Protein AF-A0A084EWM9-F1 (afdb_monomer)

Secondary structure (DSSP, 8-state):
-PPPB---HHHHHHHHHHHHHHT---SEEEPPPHHHH-SSB--EEEEEE-SSEEEEEEESGGG-----TT-----EEEEEEEEETT--TT-TTT-HHHHHHHHHHHHHHHTT----TT-EEE-SS-SSSSSEEEEEEEE-SS-GGGGEEE-SSS-EEEEEEEEEEEHHHHHHHHHH-HHHHHTTSTTSTTSB--TTPPP--

Structure (mmCIF, N/CA/C/O backbone):
data_AF-A0A084EWM9-F1
#
_entry.id   AF-A0A084EWM9-F1
#
loop_
_atom_site.group_PDB
_atom_site.id
_atom_site.type_symbol
_atom_site.label_atom_id
_atom_site.label_alt_id
_atom_site.label_comp_id
_atom_site.label_asym_id
_atom_site.label_entity_id
_atom_site.label_seq_id
_atom_site.pdbx_PDB_ins_code
_atom_site.Cartn_x
_atom_site.Cartn_y
_atom_site.Cartn_z
_atom_site.occupancy
_atom_site.B_iso_or_equiv
_atom_site.auth_seq_id
_atom_site.auth_comp_id
_atom_site.auth_asym_id
_atom_site.auth_atom_id
_atom_site.pdbx_PDB_model_num
ATOM 1 N N . MET A 1 1 ? 4.198 16.418 -23.994 1.00 48.75 1 MET A N 1
ATOM 2 C CA . MET A 1 1 ? 3.888 14.992 -23.759 1.00 48.75 1 MET A CA 1
ATOM 3 C C . MET A 1 1 ? 4.072 14.757 -22.268 1.00 48.75 1 MET A C 1
ATOM 5 O O . MET A 1 1 ? 5.153 15.048 -21.775 1.00 48.75 1 MET A O 1
ATOM 9 N N . VAL A 1 2 ? 3.020 14.387 -21.531 1.00 64.94 2 VAL A N 1
ATOM 10 C CA . VAL A 1 2 ? 3.147 14.097 -20.090 1.00 64.94 2 VAL A CA 1
ATOM 11 C C . VAL A 1 2 ? 3.973 12.818 -19.954 1.00 64.94 2 VAL A C 1
ATOM 13 O O . VAL A 1 2 ? 3.654 11.823 -20.604 1.00 64.94 2 VAL A O 1
ATOM 16 N N . LYS A 1 3 ? 5.059 12.858 -19.174 1.00 79.06 3 LYS A N 1
ATOM 17 C CA . LYS A 1 3 ? 5.895 11.682 -18.897 1.00 79.06 3 LYS A CA 1
ATOM 18 C C . LYS A 1 3 ? 5.028 10.642 -18.182 1.00 79.06 3 LYS A C 1
ATOM 20 O O . LYS A 1 3 ? 4.476 10.941 -17.128 1.00 79.06 3 LYS A O 1
ATOM 25 N N . ARG A 1 4 ? 4.883 9.458 -18.780 1.00 88.94 4 ARG A N 1
ATOM 26 C CA . ARG A 1 4 ? 4.243 8.299 -18.146 1.00 88.94 4 ARG A CA 1
ATOM 27 C C . ARG A 1 4 ? 5.299 7.492 -17.399 1.00 88.94 4 ARG A C 1
ATOM 29 O O . ARG A 1 4 ? 6.396 7.301 -17.919 1.00 88.94 4 ARG A O 1
ATOM 36 N N . PHE A 1 5 ? 4.962 7.044 -16.199 1.00 93.62 5 PHE A N 1
ATOM 37 C CA . PHE A 1 5 ? 5.769 6.145 -15.384 1.00 93.62 5 PHE A CA 1
ATOM 38 C C . PHE A 1 5 ? 5.221 4.741 -15.567 1.00 93.62 5 PHE A C 1
ATOM 40 O O . PHE A 1 5 ? 4.045 4.508 -15.309 1.00 93.62 5 PHE A O 1
ATOM 47 N N . ALA A 1 6 ? 6.044 3.839 -16.081 1.00 95.31 6 ALA A N 1
ATOM 48 C CA . ALA A 1 6 ? 5.674 2.451 -16.281 1.00 95.31 6 ALA A CA 1
ATOM 49 C C . ALA A 1 6 ? 6.929 1.593 -16.177 1.00 95.31 6 ALA A C 1
ATOM 51 O O . ALA A 1 6 ? 7.995 1.988 -16.651 1.00 95.31 6 ALA A O 1
ATOM 52 N N . TYR A 1 7 ? 6.788 0.412 -15.589 1.00 95.31 7 TYR A N 1
ATOM 53 C CA . TYR A 1 7 ? 7.819 -0.610 -15.681 1.00 95.31 7 TYR A CA 1
ATOM 54 C C . TYR A 1 7 ? 7.931 -1.137 -17.115 1.00 95.31 7 TYR A C 1
ATOM 56 O O . TYR A 1 7 ? 6.930 -1.395 -17.790 1.00 95.31 7 TYR A O 1
ATOM 64 N N . SER A 1 8 ? 9.159 -1.366 -17.559 1.00 95.00 8 SER A N 1
ATOM 65 C CA . SER A 1 8 ? 9.472 -2.190 -18.720 1.00 95.00 8 SER A CA 1
ATOM 66 C C . SER A 1 8 ? 9.013 -3.636 -18.508 1.00 95.00 8 SER A C 1
ATOM 68 O O . SER A 1 8 ? 8.809 -4.097 -17.385 1.00 95.00 8 SER A O 1
ATOM 70 N N . ALA A 1 9 ? 8.891 -4.399 -19.597 1.00 95.88 9 ALA A N 1
ATOM 71 C CA . ALA A 1 9 ? 8.487 -5.805 -19.524 1.00 95.88 9 ALA A CA 1
ATOM 72 C C . ALA A 1 9 ? 9.422 -6.654 -18.639 1.00 95.88 9 ALA A C 1
ATOM 74 O O . ALA A 1 9 ? 8.957 -7.535 -17.922 1.00 95.88 9 ALA A O 1
ATOM 75 N N . LYS A 1 10 ? 10.731 -6.360 -18.657 1.00 95.69 10 LYS A N 1
ATOM 76 C CA . LYS A 1 10 ? 11.724 -7.050 -17.826 1.00 95.69 10 LYS A CA 1
ATOM 77 C C . LYS A 1 10 ? 11.542 -6.717 -16.342 1.00 95.69 10 LYS A C 1
ATOM 79 O O . LYS A 1 10 ? 11.512 -7.634 -15.530 1.00 95.69 10 LYS A O 1
ATOM 84 N N . GLU A 1 11 ? 11.387 -5.435 -16.001 1.00 9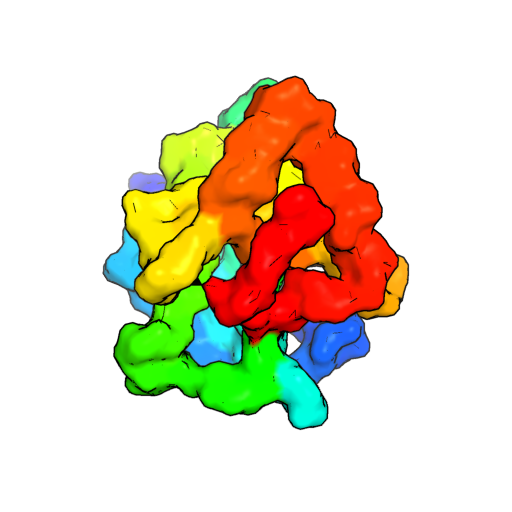6.06 11 GLU A N 1
ATOM 85 C CA . GLU A 1 11 ? 11.139 -5.002 -14.616 1.00 96.06 11 GLU A CA 1
ATOM 86 C C . GLU A 1 11 ? 9.831 -5.614 -14.087 1.00 96.06 11 GLU A C 1
ATOM 88 O O . GLU A 1 11 ? 9.830 -6.196 -13.004 1.00 96.06 11 GLU A O 1
ATOM 93 N N . LYS A 1 12 ? 8.749 -5.587 -14.886 1.00 96.62 12 LYS A N 1
ATOM 94 C CA . LYS A 1 12 ? 7.468 -6.233 -14.543 1.00 96.62 12 LYS A CA 1
ATOM 95 C C . LYS A 1 12 ? 7.653 -7.715 -14.215 1.00 96.62 12 LYS A C 1
ATOM 97 O O . LYS A 1 12 ? 7.144 -8.162 -13.195 1.00 96.62 12 LYS A O 1
ATOM 102 N N . GLN A 1 13 ? 8.384 -8.463 -15.045 1.00 97.12 13 GLN A N 1
ATOM 103 C CA . GLN A 1 13 ? 8.607 -9.894 -14.822 1.00 97.12 13 GLN A CA 1
ATOM 104 C C . GLN A 1 13 ? 9.361 -10.157 -13.512 1.00 97.12 13 GLN A C 1
ATOM 106 O O . GLN A 1 13 ? 8.914 -10.966 -12.707 1.00 97.12 13 GLN A O 1
ATOM 111 N N . ILE A 1 14 ? 10.463 -9.442 -13.270 1.00 97.00 14 ILE A N 1
ATOM 112 C CA . ILE A 1 14 ? 11.298 -9.643 -12.075 1.00 97.00 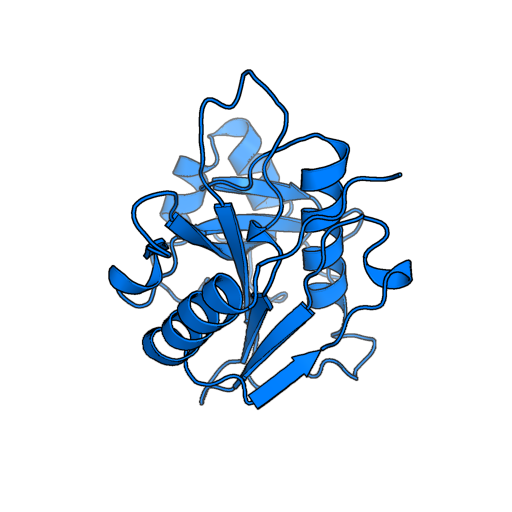14 ILE A CA 1
ATOM 113 C C . ILE A 1 14 ? 10.512 -9.335 -10.796 1.00 97.00 14 ILE A C 1
ATOM 115 O O . ILE A 1 14 ? 10.524 -10.127 -9.854 1.00 97.00 14 ILE A O 1
ATOM 119 N N . ILE A 1 15 ? 9.787 -8.214 -10.780 1.00 97.06 15 ILE A N 1
ATOM 120 C CA . ILE A 1 15 ? 8.983 -7.799 -9.625 1.00 97.06 15 ILE A CA 1
ATOM 121 C C . ILE A 1 15 ? 7.813 -8.766 -9.414 1.00 97.06 15 ILE A C 1
ATOM 123 O O . ILE A 1 15 ? 7.539 -9.158 -8.284 1.00 97.06 15 ILE A O 1
ATOM 127 N N . HIS A 1 16 ? 7.147 -9.205 -10.485 1.00 97.56 16 HIS A N 1
ATOM 128 C CA . HIS A 1 16 ? 6.064 -10.183 -10.394 1.00 97.56 16 HIS A CA 1
ATOM 129 C C . HIS A 1 16 ? 6.544 -11.530 -9.837 1.00 97.56 16 HIS A C 1
ATOM 131 O O . HIS A 1 16 ? 5.872 -12.120 -8.988 1.00 97.56 16 HIS A O 1
ATOM 137 N N . ASP A 1 17 ? 7.703 -12.017 -10.284 1.00 97.12 17 ASP A N 1
ATOM 138 C CA . ASP A 1 17 ? 8.288 -13.270 -9.798 1.00 97.12 17 ASP A CA 1
ATOM 139 C C . ASP A 1 17 ? 8.689 -13.163 -8.325 1.00 97.12 17 ASP A C 1
ATOM 141 O O . ASP A 1 17 ? 8.443 -14.087 -7.548 1.00 97.12 17 ASP A O 1
ATOM 145 N N . HIS A 1 18 ? 9.235 -12.014 -7.918 1.00 96.75 18 HIS A N 1
ATOM 146 C CA . HIS A 1 18 ? 9.511 -11.719 -6.516 1.00 96.75 18 HIS A CA 1
ATOM 147 C C . HIS A 1 18 ? 8.232 -11.730 -5.670 1.00 96.75 18 HIS A C 1
ATOM 149 O O . HIS A 1 18 ? 8.167 -12.447 -4.674 1.00 96.75 18 HIS A O 1
ATOM 155 N N . ILE A 1 19 ? 7.189 -11.005 -6.089 1.00 96.94 19 ILE A N 1
ATOM 156 C CA . ILE A 1 19 ? 5.899 -10.980 -5.384 1.00 96.94 19 ILE A CA 1
ATOM 157 C C . ILE A 1 19 ? 5.326 -12.398 -5.274 1.00 96.94 19 ILE A C 1
ATOM 159 O O . ILE A 1 19 ? 4.941 -12.834 -4.191 1.00 96.94 19 ILE A O 1
ATOM 163 N N . SER A 1 20 ? 5.339 -13.152 -6.375 1.00 96.38 20 SER A N 1
ATOM 164 C CA . SER A 1 20 ? 4.828 -14.526 -6.415 1.00 96.38 20 SER A CA 1
ATOM 165 C C . SER A 1 20 ? 5.569 -15.457 -5.455 1.00 96.38 20 SER A C 1
ATOM 167 O O . SER A 1 20 ? 4.947 -16.327 -4.845 1.00 96.38 20 SER A O 1
ATOM 169 N N . LYS A 1 21 ? 6.886 -15.274 -5.314 1.00 95.25 21 LYS A N 1
ATOM 170 C CA . LYS A 1 21 ? 7.746 -16.074 -4.439 1.00 95.25 21 LYS A CA 1
ATOM 171 C C . LYS A 1 21 ? 7.576 -15.726 -2.959 1.00 95.25 21 LYS A C 1
ATOM 173 O O . LYS A 1 21 ? 7.474 -16.639 -2.148 1.00 95.25 21 LYS A O 1
ATOM 178 N N . GLU A 1 22 ? 7.564 -14.439 -2.618 1.00 95.25 22 GLU A N 1
ATOM 179 C CA . GLU A 1 22 ? 7.612 -13.979 -1.221 1.00 95.25 22 GLU A CA 1
ATOM 180 C C . GLU A 1 22 ? 6.209 -13.785 -0.611 1.00 95.25 22 GLU A C 1
ATOM 182 O O . GLU A 1 22 ? 5.987 -14.060 0.567 1.00 95.25 22 GLU A O 1
ATOM 187 N N . TYR A 1 23 ? 5.229 -13.356 -1.412 1.00 95.06 23 TYR A N 1
ATOM 188 C CA . TYR A 1 23 ? 3.863 -13.076 -0.954 1.00 95.06 23 TYR A CA 1
ATOM 189 C C . TYR A 1 23 ? 2.859 -14.140 -1.400 1.00 95.06 23 TYR A C 1
ATOM 191 O O . TYR A 1 23 ? 1.860 -14.353 -0.711 1.00 95.06 23 TYR A O 1
ATOM 199 N N . GLY A 1 24 ? 3.141 -14.842 -2.497 1.00 95.25 24 GLY A N 1
ATOM 200 C CA . GLY A 1 24 ? 2.272 -15.848 -3.103 1.00 95.25 24 GLY A CA 1
ATOM 201 C C . GLY A 1 24 ? 1.723 -15.400 -4.461 1.00 95.25 24 GLY A C 1
ATOM 202 O O . GLY A 1 24 ? 1.758 -14.215 -4.793 1.00 95.25 24 GLY A O 1
ATOM 203 N N . PRO A 1 25 ? 1.214 -16.337 -5.279 1.00 96.50 25 PRO A N 1
ATOM 204 C CA . PRO A 1 25 ? 0.757 -16.027 -6.627 1.00 96.50 25 PRO A CA 1
ATOM 205 C C . PRO A 1 25 ? -0.497 -15.145 -6.606 1.00 96.50 25 PRO A C 1
ATOM 207 O O . PRO A 1 25 ? -1.475 -15.444 -5.914 1.00 96.50 25 PRO A O 1
ATOM 210 N N . ALA A 1 26 ? -0.500 -14.091 -7.424 1.00 95.94 26 ALA A N 1
ATOM 211 C CA . ALA A 1 26 ? -1.687 -13.270 -7.631 1.00 95.94 26 ALA A CA 1
ATOM 212 C C . ALA A 1 26 ? -2.816 -14.121 -8.229 1.00 95.94 26 ALA A C 1
ATOM 214 O O . ALA A 1 26 ? -2.670 -14.746 -9.278 1.00 95.94 26 ALA A O 1
ATOM 215 N N . THR A 1 27 ? -3.960 -14.149 -7.550 1.00 95.00 27 THR A N 1
ATOM 216 C CA . THR A 1 27 ? -5.143 -14.903 -7.990 1.00 95.00 27 THR A CA 1
ATOM 217 C C . THR A 1 27 ? -6.056 -14.045 -8.862 1.00 95.00 27 THR A C 1
ATOM 219 O O . THR A 1 27 ? -6.808 -14.558 -9.688 1.00 95.00 27 THR A O 1
ATOM 222 N N . LYS A 1 28 ? -6.002 -12.725 -8.671 1.00 96.06 28 LYS A N 1
ATOM 223 C CA . LYS A 1 28 ? -6.777 -11.737 -9.419 1.00 96.06 28 LYS A CA 1
ATOM 224 C C . LYS A 1 28 ? -5.966 -10.451 -9.569 1.00 96.06 28 LYS A C 1
ATOM 226 O O . LYS A 1 28 ? -5.163 -10.112 -8.705 1.00 96.06 28 LYS A O 1
ATOM 231 N N . ILE A 1 29 ? -6.214 -9.735 -10.663 1.00 97.75 29 ILE A N 1
ATOM 232 C CA . ILE A 1 29 ? -5.702 -8.384 -10.901 1.00 97.75 29 ILE A CA 1
ATOM 233 C C . ILE A 1 29 ? -6.900 -7.442 -11.005 1.00 97.75 29 ILE A C 1
ATOM 235 O O . ILE A 1 29 ? -7.869 -7.729 -11.713 1.00 97.75 29 ILE A O 1
ATOM 239 N N . ILE A 1 30 ? -6.848 -6.329 -10.282 1.00 97.81 30 ILE A N 1
ATOM 240 C CA . ILE A 1 30 ? -7.789 -5.220 -10.410 1.00 97.81 30 ILE A CA 1
ATOM 241 C C . ILE A 1 30 ? -7.128 -4.189 -11.316 1.00 97.81 30 ILE A C 1
ATOM 243 O O . ILE A 1 30 ? -6.234 -3.457 -10.889 1.00 97.81 30 ILE A O 1
ATOM 247 N N . TYR A 1 31 ? -7.570 -4.160 -12.571 1.00 97.31 31 TYR A N 1
ATOM 248 C CA . TYR A 1 31 ? -7.083 -3.205 -13.558 1.00 97.31 31 TYR A CA 1
ATOM 249 C C . TYR A 1 31 ? -7.643 -1.814 -13.276 1.00 97.31 31 TYR A C 1
ATOM 251 O O . TYR A 1 31 ? -8.862 -1.620 -13.256 1.00 97.31 31 TYR A O 1
ATOM 259 N N . LEU A 1 32 ? -6.755 -0.844 -13.077 1.00 96.69 32 LEU A N 1
ATOM 260 C CA . LEU A 1 32 ? -7.118 0.550 -12.875 1.00 96.69 32 LEU A CA 1
ATOM 261 C C . LEU A 1 32 ? -7.078 1.288 -14.216 1.00 96.69 32 LEU A C 1
ATOM 263 O O . LEU A 1 32 ? -6.094 1.262 -14.954 1.00 96.69 32 LEU A O 1
ATOM 267 N N . SER A 1 33 ? -8.158 1.987 -14.543 1.00 94.56 33 SER A N 1
ATOM 268 C CA . SER A 1 33 ? -8.188 2.895 -15.690 1.00 94.56 33 SER A CA 1
ATOM 269 C C . SER A 1 33 ? -7.383 4.171 -15.417 1.00 94.56 33 SER A C 1
ATOM 271 O O . SER A 1 33 ? -7.166 4.561 -14.269 1.00 94.56 33 SER A O 1
ATOM 273 N N . GLU A 1 34 ? -6.988 4.883 -16.479 1.00 90.38 34 GLU A N 1
ATOM 274 C CA . GLU A 1 34 ? -6.349 6.204 -16.347 1.00 90.38 34 GLU A CA 1
ATOM 275 C C . GLU A 1 34 ? -7.220 7.183 -15.538 1.00 90.38 34 GLU A C 1
ATOM 277 O O . GLU A 1 34 ? -6.698 7.922 -14.707 1.00 90.38 34 GLU A O 1
ATOM 282 N N . ASN A 1 35 ? -8.546 7.113 -15.704 1.00 91.62 35 ASN A N 1
ATOM 283 C CA . ASN A 1 35 ? -9.505 7.938 -14.966 1.00 91.62 35 ASN A CA 1
ATOM 284 C C . ASN A 1 35 ? -9.602 7.580 -13.479 1.00 91.62 35 ASN A C 1
ATOM 286 O O . ASN A 1 35 ? -9.939 8.445 -12.685 1.00 91.62 35 ASN A O 1
ATOM 290 N N . GLN A 1 36 ? -9.343 6.328 -13.094 1.00 93.06 36 GLN A N 1
ATOM 291 C CA . GLN A 1 36 ? -9.312 5.936 -11.680 1.00 93.06 36 GLN A CA 1
ATOM 292 C C . GLN A 1 36 ? -8.003 6.351 -11.011 1.00 93.06 36 GLN A C 1
ATOM 294 O O . GLN A 1 36 ? -8.004 6.717 -9.841 1.00 93.06 36 GLN A O 1
ATOM 299 N N . ARG A 1 37 ? -6.884 6.283 -11.743 1.00 94.69 37 ARG A N 1
ATOM 300 C CA . ARG A 1 37 ? -5.573 6.673 -11.213 1.00 94.69 37 ARG A CA 1
ATOM 301 C C . ARG A 1 37 ? -5.439 8.187 -11.086 1.00 94.69 37 ARG A C 1
ATOM 303 O O . ARG A 1 37 ? -4.858 8.657 -10.116 1.00 94.69 37 ARG A O 1
ATOM 310 N N . GLU A 1 38 ? -5.932 8.935 -12.077 1.00 93.94 38 GLU A N 1
ATOM 311 C CA . GLU A 1 38 ? -5.795 10.400 -12.203 1.00 93.94 38 GLU A CA 1
ATOM 312 C C . GLU A 1 38 ? -4.340 10.919 -12.187 1.00 93.94 38 GLU A C 1
ATOM 314 O O . GLU A 1 38 ? -4.086 12.123 -12.121 1.00 93.94 38 GLU A O 1
ATOM 319 N N . VAL A 1 39 ? -3.363 10.018 -12.294 1.00 94.50 39 VAL A N 1
ATOM 320 C CA . VAL A 1 39 ? -1.926 10.302 -12.340 1.00 94.50 39 VAL A CA 1
ATOM 321 C C . VAL A 1 39 ? -1.281 9.485 -13.458 1.00 94.50 39 VAL A C 1
ATOM 323 O O . VAL A 1 39 ? -1.773 8.403 -13.788 1.00 94.50 39 VAL A O 1
ATOM 326 N N . PRO A 1 40 ? -0.175 9.954 -14.059 1.00 95.19 40 PRO A N 1
ATOM 327 C CA . PRO A 1 40 ? 0.468 9.283 -15.185 1.00 95.19 40 PRO A CA 1
ATOM 328 C C . PRO A 1 40 ? 1.362 8.109 -14.744 1.00 95.19 40 PRO A C 1
ATOM 330 O O . PRO A 1 40 ? 2.424 7.904 -15.325 1.00 95.19 40 PRO A O 1
ATOM 333 N N . ILE A 1 41 ? 0.960 7.354 -13.720 1.00 95.94 41 ILE A N 1
ATOM 334 C CA . ILE A 1 41 ? 1.662 6.162 -13.226 1.00 95.94 41 ILE A CA 1
ATOM 335 C C . ILE A 1 41 ? 0.864 4.934 -13.670 1.00 95.94 41 ILE A C 1
ATOM 337 O O . ILE A 1 41 ? -0.332 4.852 -13.406 1.00 95.94 41 ILE A O 1
ATOM 341 N N . GLU A 1 42 ? 1.494 3.995 -14.365 1.00 96.69 42 GLU A N 1
ATOM 342 C CA . GLU A 1 42 ? 0.884 2.745 -14.811 1.00 96.69 42 GLU A CA 1
ATOM 343 C C . GLU A 1 42 ? 1.041 1.685 -13.721 1.00 96.69 42 GLU A C 1
ATOM 345 O O . GLU A 1 42 ? 2.078 1.031 -13.617 1.00 96.69 42 GLU A O 1
ATOM 350 N N . TYR A 1 43 ? -0.001 1.536 -12.907 1.00 98.06 43 TYR A N 1
ATOM 351 C CA . TYR A 1 43 ? -0.081 0.503 -11.882 1.00 98.06 43 TYR A CA 1
ATOM 352 C C . TYR A 1 43 ? -1.487 -0.087 -11.793 1.00 98.06 43 TYR A C 1
ATOM 354 O O . TYR A 1 43 ? -2.477 0.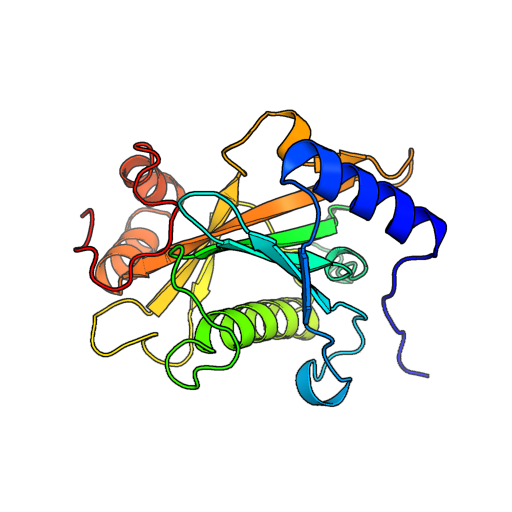598 -12.065 1.00 98.06 43 TYR A O 1
ATOM 362 N N . ASP A 1 44 ? -1.546 -1.347 -11.385 1.00 98.31 44 ASP A N 1
ATOM 363 C CA . ASP A 1 44 ? -2.763 -2.092 -11.069 1.00 98.31 44 ASP A CA 1
ATOM 364 C C . ASP A 1 44 ? -2.646 -2.666 -9.651 1.00 98.31 44 ASP A C 1
ATOM 366 O O . ASP A 1 44 ? -1.621 -2.484 -8.986 1.00 98.31 44 ASP A O 1
ATOM 370 N N . LEU A 1 45 ? -3.690 -3.346 -9.168 1.00 98.62 45 LEU A N 1
ATOM 371 C CA . LEU A 1 45 ? -3.651 -4.007 -7.862 1.00 98.62 45 LEU A CA 1
ATOM 372 C C . LEU A 1 45 ? -3.678 -5.527 -8.017 1.00 98.62 45 LEU A C 1
ATOM 374 O O . LEU A 1 45 ? -4.589 -6.085 -8.631 1.00 98.62 45 LEU A O 1
ATOM 378 N N . LEU A 1 46 ? -2.694 -6.198 -7.429 1.00 98.56 46 LEU A N 1
ATOM 379 C CA . LEU A 1 46 ? -2.661 -7.644 -7.280 1.00 98.56 46 LEU A CA 1
ATOM 380 C C . LEU A 1 46 ? -3.463 -8.045 -6.046 1.00 98.56 46 LEU A C 1
ATOM 382 O O . LEU A 1 46 ? -3.330 -7.446 -4.978 1.00 98.56 46 LEU A O 1
ATOM 386 N N . VAL A 1 47 ? -4.274 -9.085 -6.201 1.00 98.25 47 VAL A N 1
ATOM 387 C CA . VAL A 1 47 ? -5.024 -9.716 -5.117 1.00 98.25 47 VAL A CA 1
ATOM 388 C C . VAL A 1 47 ? -4.467 -11.118 -4.912 1.00 98.25 47 VAL A C 1
ATOM 390 O O . VAL A 1 47 ? -4.558 -11.968 -5.805 1.00 98.25 47 VAL A O 1
ATOM 393 N N . ILE A 1 48 ? -3.886 -11.357 -3.738 1.00 97.50 48 ILE A N 1
ATOM 394 C CA . ILE A 1 48 ? -3.293 -12.640 -3.347 1.00 97.50 48 ILE A CA 1
ATOM 395 C C . ILE A 1 48 ? -4.114 -13.193 -2.183 1.00 97.50 48 ILE A C 1
ATOM 397 O O . ILE A 1 48 ? -4.059 -12.670 -1.068 1.00 97.50 48 ILE A O 1
ATOM 401 N N . TYR A 1 49 ? -4.887 -14.250 -2.434 1.00 95.62 49 TYR A N 1
ATOM 402 C CA . TYR A 1 49 ? -5.650 -14.917 -1.381 1.00 95.62 49 TYR A CA 1
ATOM 403 C C . TYR A 1 49 ? -4.744 -15.844 -0.569 1.00 95.62 49 TYR A C 1
ATOM 405 O O . TYR A 1 49 ? -4.044 -16.697 -1.118 1.00 95.62 49 TYR A O 1
ATOM 413 N N . LYS A 1 50 ? -4.792 -15.702 0.755 1.00 93.06 50 LYS A N 1
ATOM 414 C CA . LYS A 1 50 ? -4.220 -16.641 1.723 1.00 93.06 50 LYS A CA 1
ATOM 415 C C . LYS A 1 50 ? -5.348 -17.281 2.525 1.00 93.06 50 LYS A C 1
ATOM 417 O O . LYS A 1 50 ? -6.509 -16.907 2.399 1.00 93.06 50 LYS A O 1
ATOM 422 N N . LYS A 1 51 ? -5.008 -18.281 3.342 1.00 90.88 51 LYS A N 1
ATOM 423 C CA . LYS A 1 51 ? -5.998 -19.045 4.115 1.00 90.88 51 LYS A CA 1
ATOM 424 C C . LYS A 1 51 ? -6.864 -18.151 5.012 1.00 90.88 51 LYS A C 1
ATOM 426 O O . LYS A 1 51 ? -8.075 -18.323 5.033 1.00 90.88 51 LYS A O 1
ATOM 431 N N . ASP A 1 52 ? -6.230 -17.216 5.716 1.00 91.81 52 ASP A N 1
ATOM 432 C CA . ASP A 1 52 ? -6.870 -16.424 6.773 1.00 91.81 52 ASP A CA 1
ATOM 433 C C . ASP A 1 52 ? -6.872 -14.909 6.468 1.00 91.81 52 ASP A C 1
ATOM 435 O O . ASP A 1 52 ? -7.257 -14.112 7.318 1.00 91.81 52 ASP A O 1
ATOM 439 N N . MET A 1 53 ? -6.447 -14.496 5.265 1.00 95.00 53 MET A N 1
ATOM 440 C CA . MET A 1 53 ? -6.373 -13.083 4.862 1.00 95.00 53 MET A CA 1
ATOM 441 C C . MET A 1 53 ? -6.238 -12.900 3.345 1.00 95.00 53 MET A C 1
ATOM 443 O O . MET A 1 53 ? -5.929 -13.845 2.615 1.00 95.00 53 MET A O 1
ATOM 447 N N . VAL A 1 54 ? -6.399 -11.662 2.880 1.00 97.00 54 VAL A N 1
ATOM 448 C CA . VAL A 1 54 ? -6.159 -11.245 1.490 1.00 97.00 54 VAL A CA 1
ATOM 449 C C . VAL A 1 54 ? -5.074 -10.178 1.457 1.00 97.00 54 VAL A C 1
ATOM 451 O O . VAL A 1 54 ? -5.148 -9.212 2.206 1.00 97.00 54 VAL A O 1
ATOM 454 N N . ILE A 1 55 ? -4.089 -10.304 0.570 1.00 97.62 55 ILE A N 1
ATOM 455 C CA . ILE A 1 55 ? -3.138 -9.219 0.303 1.00 97.62 55 ILE A CA 1
ATOM 456 C C . ILE A 1 55 ? -3.623 -8.441 -0.914 1.00 97.62 55 ILE A C 1
ATOM 458 O O . ILE A 1 55 ? -3.781 -9.012 -1.995 1.00 97.62 55 ILE A O 1
ATOM 462 N N . LEU A 1 56 ? -3.830 -7.139 -0.733 1.00 98.56 56 LEU A N 1
ATOM 463 C CA . LEU A 1 56 ? -4.081 -6.183 -1.805 1.00 98.56 56 LEU A CA 1
ATOM 464 C C . LEU A 1 56 ? -2.824 -5.337 -1.996 1.00 98.56 56 LEU A C 1
ATOM 466 O O . LEU A 1 56 ? -2.494 -4.531 -1.129 1.00 98.56 56 LEU A O 1
ATOM 470 N N . MET A 1 57 ? -2.123 -5.525 -3.109 1.00 98.56 57 MET A N 1
ATOM 471 C CA . MET A 1 57 ? -0.791 -4.962 -3.343 1.00 98.56 57 MET A CA 1
ATOM 472 C C . MET A 1 57 ? -0.750 -4.171 -4.645 1.00 98.56 57 MET A C 1
ATOM 474 O O . MET A 1 57 ? -1.337 -4.591 -5.638 1.00 98.56 57 MET A O 1
ATOM 478 N N . THR A 1 58 ? -0.041 -3.047 -4.668 1.00 98.69 58 THR A N 1
ATOM 479 C CA . THR A 1 58 ? 0.230 -2.334 -5.918 1.00 98.69 58 THR A CA 1
ATOM 480 C C . THR A 1 58 ? 1.230 -3.098 -6.785 1.00 98.69 58 THR A C 1
ATOM 482 O O . THR A 1 58 ? 2.135 -3.766 -6.293 1.00 98.69 58 THR A O 1
ATOM 485 N N . PHE A 1 59 ? 1.063 -3.008 -8.100 1.00 98.44 59 PHE A N 1
ATOM 486 C CA . PHE A 1 59 ? 2.037 -3.505 -9.061 1.00 98.44 59 PHE A CA 1
ATOM 487 C C . PHE A 1 59 ? 2.188 -2.494 -10.188 1.00 98.44 59 PHE A C 1
ATOM 489 O O . PHE A 1 59 ? 1.267 -2.294 -10.982 1.00 98.44 59 PHE A O 1
ATOM 496 N N . GLY A 1 60 ? 3.343 -1.834 -10.230 1.00 97.44 60 GLY A N 1
ATOM 497 C CA . GLY A 1 60 ? 3.635 -0.721 -11.128 1.00 97.44 60 GLY A CA 1
ATOM 498 C C . GLY A 1 60 ? 3.850 0.611 -10.414 1.00 97.44 60 GLY A C 1
ATOM 499 O O . GLY A 1 60 ? 4.372 1.541 -11.034 1.00 97.44 60 GLY A O 1
ATOM 500 N N . LEU A 1 61 ? 3.479 0.737 -9.132 1.00 97.38 61 LEU A N 1
ATOM 501 C CA . LEU A 1 61 ? 3.543 2.022 -8.428 1.00 97.38 61 LEU A CA 1
ATOM 502 C C . LEU A 1 61 ? 4.988 2.493 -8.294 1.00 97.38 61 LEU A C 1
ATOM 504 O O . LEU A 1 61 ? 5.276 3.668 -8.525 1.00 97.38 61 LEU A O 1
ATOM 508 N N . GLY A 1 62 ? 5.912 1.567 -8.039 1.00 95.06 62 GLY A N 1
ATOM 509 C CA . GLY A 1 62 ? 7.324 1.895 -7.917 1.00 95.06 62 GLY A CA 1
ATOM 510 C C . GLY A 1 62 ? 7.968 2.322 -9.238 1.00 95.06 62 GLY A C 1
ATOM 511 O O . GLY A 1 62 ? 9.140 2.664 -9.247 1.00 95.06 62 GLY A O 1
ATOM 512 N N . SER A 1 63 ? 7.255 2.338 -10.370 1.00 94.25 63 SER A N 1
ATOM 513 C CA . SER A 1 63 ? 7.761 2.982 -11.592 1.00 94.25 63 SER A CA 1
ATOM 514 C C . SER A 1 63 ? 7.855 4.503 -11.448 1.00 94.25 63 SER A C 1
ATOM 516 O O . SER A 1 63 ? 8.607 5.156 -12.179 1.00 94.25 63 SER A O 1
ATOM 518 N N . PHE A 1 64 ? 7.101 5.077 -10.506 1.00 92.88 64 PHE A N 1
ATOM 519 C CA . PHE A 1 64 ? 7.216 6.477 -10.153 1.00 92.88 64 PHE A CA 1
ATOM 520 C C . PHE A 1 64 ? 8.518 6.730 -9.397 1.00 92.88 64 PHE A C 1
ATOM 522 O O . PHE A 1 64 ? 8.763 6.176 -8.329 1.00 92.88 64 PHE A O 1
ATOM 529 N N . VAL A 1 65 ? 9.333 7.618 -9.959 1.00 87.75 65 VAL A N 1
ATOM 530 C CA . VAL A 1 65 ? 10.522 8.158 -9.304 1.00 87.75 65 VAL A CA 1
ATOM 531 C C . VAL A 1 65 ? 10.242 9.623 -9.013 1.00 87.75 65 VAL A C 1
ATOM 533 O O . VAL A 1 65 ? 9.926 10.397 -9.928 1.00 87.75 65 VAL A O 1
ATOM 536 N N . SER A 1 66 ? 10.328 9.984 -7.735 1.00 83.62 66 SER A N 1
ATOM 537 C CA . SER A 1 66 ? 10.173 11.360 -7.279 1.00 83.62 66 SER A CA 1
ATOM 538 C C . SER A 1 66 ? 11.166 12.279 -7.999 1.00 83.62 66 SER A C 1
ATOM 540 O O . SER A 1 66 ? 12.309 11.908 -8.252 1.00 83.62 66 SER A O 1
ATOM 542 N N . HIS A 1 67 ? 10.721 13.486 -8.357 1.00 78.94 67 HIS A N 1
ATOM 543 C CA . HIS A 1 67 ? 11.599 14.525 -8.917 1.00 78.94 67 HIS A CA 1
ATOM 544 C C . HIS A 1 67 ? 12.003 15.548 -7.848 1.00 78.94 67 HIS A C 1
ATOM 546 O O . HIS A 1 67 ? 12.576 16.585 -8.175 1.00 78.94 67 HIS A O 1
ATOM 552 N N . ASN A 1 68 ? 11.685 15.286 -6.577 1.00 79.56 68 ASN A N 1
ATOM 553 C CA . ASN A 1 68 ? 12.135 16.117 -5.479 1.00 79.56 68 ASN A CA 1
ATOM 554 C C . ASN A 1 68 ? 13.636 15.896 -5.264 1.00 79.56 68 ASN A C 1
ATOM 556 O O . ASN A 1 68 ? 14.056 14.860 -4.761 1.00 79.56 68 ASN A O 1
ATOM 560 N N . HIS A 1 69 ? 14.442 16.874 -5.675 1.00 65.94 69 HIS A N 1
ATOM 561 C CA . HIS A 1 69 ? 15.902 16.798 -5.623 1.00 65.94 69 HIS A CA 1
ATOM 562 C C . HIS A 1 69 ? 16.471 16.713 -4.200 1.00 65.94 69 HIS A C 1
ATOM 564 O O . HIS A 1 69 ? 17.607 16.262 -4.047 1.00 65.94 69 HIS A O 1
ATOM 570 N N . ASP A 1 70 ? 15.690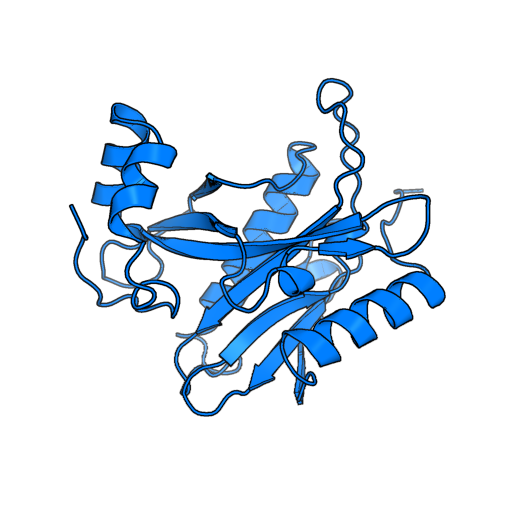 17.096 -3.185 1.00 74.00 70 ASP A N 1
ATOM 571 C CA . ASP A 1 70 ? 16.061 16.946 -1.774 1.00 74.00 70 ASP A CA 1
ATOM 572 C C . ASP A 1 70 ? 15.935 15.483 -1.312 1.00 74.00 70 ASP A C 1
ATOM 574 O O . ASP A 1 70 ? 16.566 15.057 -0.342 1.00 74.00 70 ASP A O 1
ATOM 578 N N . GLU A 1 71 ? 15.148 14.671 -2.025 1.00 67.81 71 GLU A N 1
ATOM 579 C CA . GLU A 1 71 ? 15.094 13.230 -1.829 1.00 67.81 71 GLU A CA 1
ATOM 580 C C . GLU A 1 71 ? 16.252 12.574 -2.590 1.00 67.81 71 GLU A C 1
ATOM 582 O O . GLU A 1 71 ? 16.117 12.124 -3.723 1.00 67.81 71 GLU A O 1
ATOM 587 N N . HIS A 1 72 ? 17.425 12.506 -1.960 1.00 64.69 72 HIS A N 1
ATOM 588 C CA . HIS A 1 72 ? 18.597 11.795 -2.487 1.00 64.69 72 HIS A CA 1
ATOM 589 C C . HIS A 1 72 ? 18.432 10.263 -2.429 1.00 64.69 72 HIS A C 1
ATOM 591 O O . HIS A 1 72 ? 19.251 9.563 -1.835 1.00 64.69 72 HIS A O 1
ATOM 597 N N . THR A 1 73 ? 17.354 9.727 -3.004 1.00 71.56 73 THR A N 1
ATOM 598 C CA . THR A 1 73 ? 17.066 8.292 -3.013 1.00 71.56 73 THR A CA 1
ATOM 599 C C . THR A 1 73 ? 16.595 7.815 -4.383 1.00 71.56 73 THR A C 1
ATOM 601 O O . THR A 1 73 ? 15.816 8.483 -5.056 1.00 71.56 73 THR A O 1
ATOM 604 N N . ASN A 1 74 ? 17.064 6.630 -4.774 1.00 72.69 74 ASN A N 1
ATOM 605 C CA . ASN A 1 74 ? 16.542 5.876 -5.917 1.00 72.69 74 ASN A CA 1
ATOM 606 C C . ASN A 1 74 ? 15.517 4.823 -5.469 1.00 72.69 74 ASN A C 1
ATOM 608 O O . ASN A 1 74 ? 15.192 3.917 -6.237 1.00 72.69 74 ASN A O 1
ATOM 612 N N . GLU A 1 75 ? 15.061 4.903 -4.217 1.00 80.06 75 GLU A N 1
ATOM 613 C CA . GLU A 1 75 ? 14.069 3.992 -3.670 1.00 80.06 75 GLU A CA 1
ATOM 614 C C . GLU A 1 75 ? 12.773 4.085 -4.468 1.00 80.06 75 GLU A C 1
ATOM 616 O O . GLU A 1 75 ? 12.224 5.159 -4.723 1.00 80.06 75 GLU A O 1
ATOM 621 N N . ARG A 1 76 ? 12.306 2.914 -4.873 1.00 92.06 76 ARG A N 1
ATOM 622 C CA . ARG A 1 76 ? 11.028 2.704 -5.531 1.00 92.06 76 ARG A CA 1
ATOM 623 C C . ARG A 1 76 ? 10.204 1.812 -4.628 1.00 92.06 76 ARG A C 1
ATOM 625 O O . ARG A 1 76 ? 10.768 0.989 -3.915 1.00 92.06 76 ARG A O 1
ATOM 632 N N . THR A 1 77 ? 8.889 1.951 -4.680 1.00 95.00 77 THR A N 1
ATOM 633 C CA . THR A 1 77 ? 8.043 1.359 -3.646 1.00 95.00 77 THR A CA 1
ATOM 634 C C . THR A 1 77 ? 6.779 0.758 -4.229 1.00 95.00 77 THR A C 1
ATOM 636 O O . THR A 1 77 ? 6.068 1.418 -4.985 1.00 95.00 77 THR A O 1
ATOM 639 N N . GLU A 1 78 ? 6.472 -0.463 -3.806 1.00 97.75 78 GLU A N 1
ATOM 640 C CA . GLU A 1 78 ? 5.114 -0.997 -3.814 1.00 97.75 78 GLU A CA 1
ATOM 641 C C . GLU A 1 78 ? 4.547 -0.950 -2.390 1.00 97.75 78 GLU A C 1
ATOM 643 O O . GLU A 1 78 ? 5.267 -1.095 -1.398 1.00 97.75 78 GLU A O 1
ATOM 648 N N . ILE A 1 79 ? 3.241 -0.729 -2.279 1.00 98.25 79 ILE A N 1
ATOM 649 C CA . ILE A 1 79 ? 2.526 -0.718 -1.003 1.00 98.25 79 ILE A CA 1
ATOM 650 C C . ILE A 1 79 ? 1.435 -1.778 -1.013 1.00 98.25 79 ILE A C 1
ATOM 652 O O . ILE A 1 79 ? 0.857 -2.091 -2.058 1.00 98.25 79 ILE A O 1
ATOM 656 N N . PHE A 1 80 ? 1.130 -2.333 0.152 1.00 98.31 80 PHE A N 1
ATOM 657 C CA . PHE A 1 80 ? 0.088 -3.344 0.267 1.00 98.31 80 PHE A CA 1
ATOM 658 C C . PHE A 1 80 ? -0.687 -3.252 1.575 1.00 98.31 80 PHE A C 1
ATOM 660 O O . PHE A 1 80 ? -0.212 -2.701 2.560 1.00 98.31 80 PHE A O 1
ATOM 667 N N . MET A 1 81 ? -1.886 -3.824 1.590 1.00 97.56 81 MET A N 1
ATOM 668 C CA . MET A 1 81 ? -2.664 -4.084 2.800 1.00 97.56 81 MET A CA 1
ATOM 669 C C . MET A 1 81 ? -2.908 -5.576 2.956 1.00 97.56 81 MET A C 1
ATOM 671 O O . MET A 1 81 ? -3.148 -6.275 1.973 1.00 97.56 81 MET A O 1
ATOM 675 N N . GLU A 1 82 ? -2.915 -6.036 4.202 1.00 96.31 82 GLU A N 1
ATOM 676 C CA . GLU A 1 82 ? -3.462 -7.338 4.574 1.00 96.31 82 GLU A CA 1
ATOM 677 C C . GLU A 1 82 ? -4.887 -7.124 5.080 1.00 96.31 82 GLU A C 1
ATOM 679 O O . GLU A 1 82 ? -5.110 -6.423 6.059 1.00 96.31 82 GLU A O 1
ATOM 684 N N . LEU A 1 83 ? -5.864 -7.687 4.387 1.00 96.75 83 LEU A N 1
ATOM 685 C CA . LEU A 1 83 ? -7.290 -7.534 4.644 1.00 96.75 83 LEU A CA 1
ATOM 686 C C . LEU A 1 83 ? -7.855 -8.843 5.202 1.00 96.75 83 LEU A C 1
ATOM 688 O O . LEU A 1 83 ? -7.256 -9.909 5.039 1.00 96.75 83 LEU A O 1
ATOM 692 N N . GLN A 1 84 ? -9.020 -8.773 5.844 1.00 95.25 84 GLN A N 1
ATOM 693 C CA . GLN A 1 84 ? -9.732 -9.965 6.312 1.00 95.25 84 GLN A CA 1
ATOM 694 C C . GLN A 1 84 ? -10.025 -10.929 5.148 1.00 95.25 84 GLN A C 1
ATOM 696 O O . GLN A 1 84 ? -10.166 -10.512 3.997 1.00 95.25 84 GLN A O 1
ATOM 701 N N . ALA A 1 85 ? -10.105 -12.230 5.443 1.00 94.69 85 ALA A N 1
ATOM 702 C CA . ALA A 1 85 ? -10.299 -13.278 4.434 1.00 94.69 85 ALA A CA 1
ATOM 703 C C . ALA A 1 85 ? -11.602 -13.136 3.625 1.00 94.69 85 ALA A C 1
ATOM 705 O O . ALA A 1 85 ? -11.687 -13.634 2.504 1.00 94.69 85 ALA A O 1
ATOM 706 N N . ASP A 1 86 ? -12.611 -12.479 4.196 1.00 93.94 86 ASP A N 1
ATOM 707 C CA . ASP A 1 86 ? -13.918 -12.221 3.593 1.00 93.94 86 ASP A CA 1
ATOM 708 C C . ASP A 1 86 ? -13.971 -10.922 2.772 1.00 93.94 86 ASP A C 1
ATOM 710 O O . ASP A 1 86 ? -15.040 -10.563 2.275 1.00 93.94 86 ASP A O 1
ATOM 714 N N . TRP A 1 87 ? -12.833 -10.238 2.591 1.00 96.31 87 TRP A N 1
ATOM 715 C CA . TRP A 1 87 ? -12.776 -9.016 1.800 1.00 96.31 87 TRP A CA 1
ATOM 716 C C . TRP A 1 87 ? -13.184 -9.240 0.337 1.00 96.31 87 TRP A C 1
ATOM 718 O O . TRP A 1 87 ? -12.594 -10.063 -0.373 1.00 96.31 87 TRP A O 1
ATOM 728 N N . ASP A 1 88 ? -14.146 -8.446 -0.139 1.00 92.38 88 ASP A N 1
ATOM 729 C CA . ASP A 1 88 ? -14.623 -8.471 -1.525 1.00 92.38 88 ASP A CA 1
ATOM 730 C C . ASP A 1 88 ? -14.527 -7.091 -2.185 1.00 92.38 88 ASP A C 1
ATOM 732 O O . ASP A 1 88 ? -15.215 -6.139 -1.817 1.00 92.38 88 ASP A O 1
ATOM 736 N N . CYS A 1 89 ? -13.723 -6.996 -3.245 1.00 91.38 89 CYS A N 1
ATOM 737 C CA . CYS A 1 89 ? -13.584 -5.774 -4.033 1.00 91.38 89 CYS A CA 1
ATOM 738 C C . CYS A 1 89 ? -14.842 -5.391 -4.830 1.00 91.38 89 CYS A C 1
ATOM 740 O O . CYS A 1 89 ? -14.849 -4.341 -5.464 1.00 91.38 89 CYS A O 1
ATOM 742 N N . ASN A 1 90 ? -15.862 -6.248 -4.897 1.00 90.69 90 ASN A N 1
ATOM 743 C CA . ASN A 1 90 ? -17.133 -5.922 -5.544 1.00 90.69 90 ASN A CA 1
ATOM 744 C C . ASN A 1 90 ? -18.171 -5.378 -4.553 1.00 90.69 90 ASN A C 1
ATOM 746 O O . ASN A 1 90 ? -19.185 -4.841 -4.998 1.00 90.69 90 ASN A O 1
ATOM 750 N N . ASP A 1 91 ? -17.937 -5.498 -3.241 1.00 93.50 91 ASP A N 1
ATOM 751 C CA . ASP A 1 91 ? -18.809 -4.925 -2.219 1.00 93.50 91 ASP A CA 1
ATOM 752 C C . ASP A 1 91 ? -18.499 -3.424 -2.058 1.00 93.50 91 ASP A C 1
ATOM 754 O O . ASP A 1 91 ? -17.401 -3.059 -1.620 1.00 93.50 91 ASP A O 1
ATOM 758 N N . PRO A 1 92 ? -19.453 -2.518 -2.357 1.00 89.81 92 PRO A N 1
ATOM 759 C CA . PRO A 1 92 ? -19.248 -1.080 -2.203 1.00 89.81 92 PRO A CA 1
ATOM 760 C C . PRO A 1 92 ? -18.882 -0.649 -0.779 1.00 89.81 92 PRO A C 1
ATOM 762 O O . PRO A 1 92 ? -18.274 0.403 -0.606 1.00 89.81 92 PRO A O 1
ATOM 765 N N . LYS A 1 93 ? -19.227 -1.433 0.250 1.00 89.75 93 LYS A N 1
ATOM 766 C CA . LYS A 1 93 ? -18.841 -1.142 1.641 1.00 89.75 93 LYS A CA 1
ATOM 767 C C . LYS A 1 93 ? -17.381 -1.482 1.934 1.00 89.75 93 LYS A C 1
ATOM 769 O O . LYS A 1 93 ? -16.815 -0.977 2.898 1.00 89.75 93 LYS A O 1
ATOM 774 N N . GLN A 1 94 ? -16.770 -2.324 1.108 1.00 93.00 94 GLN A N 1
ATOM 775 C CA . GLN A 1 94 ? -15.425 -2.855 1.311 1.00 93.00 94 GLN A CA 1
ATOM 776 C C . GLN A 1 94 ? -14.424 -2.349 0.270 1.00 93.00 94 GLN A C 1
ATOM 778 O O . GLN A 1 94 ? -13.256 -2.713 0.316 1.00 93.00 94 GLN A O 1
ATOM 783 N N . ILE A 1 95 ? -14.843 -1.474 -0.647 1.00 94.12 95 ILE A N 1
ATOM 784 C CA . ILE A 1 95 ? -13.993 -0.919 -1.711 1.00 94.12 95 ILE A CA 1
ATOM 785 C C . ILE A 1 95 ? -12.968 0.113 -1.203 1.00 94.12 95 ILE A C 1
ATOM 787 O O . ILE A 1 95 ? -12.004 0.443 -1.897 1.00 94.12 95 ILE A O 1
ATOM 791 N N . TRP A 1 96 ? -13.134 0.617 0.024 1.00 95.50 96 TRP A N 1
ATOM 792 C CA . TRP A 1 96 ? -12.284 1.662 0.600 1.00 95.50 96 TRP A CA 1
ATOM 793 C C . TRP A 1 96 ? -10.764 1.379 0.547 1.00 95.50 96 TRP A C 1
ATOM 795 O O . TRP A 1 96 ? -10.036 2.344 0.308 1.00 95.50 96 TRP A O 1
ATOM 805 N N . PRO A 1 97 ? -10.236 0.134 0.674 1.00 97.50 97 PRO A N 1
ATOM 806 C CA . PRO A 1 97 ? -8.795 -0.110 0.599 1.00 97.50 97 PRO A CA 1
ATOM 807 C C . PRO A 1 97 ? -8.213 0.283 -0.760 1.00 97.50 97 PRO A C 1
ATOM 809 O O . PRO A 1 97 ? -7.118 0.837 -0.840 1.00 97.50 97 PRO A O 1
ATOM 812 N N . ILE A 1 98 ? -8.975 0.055 -1.835 1.00 97.62 98 ILE A N 1
ATOM 813 C CA . ILE A 1 98 ? -8.589 0.425 -3.200 1.00 97.62 98 ILE A CA 1
ATOM 814 C C . ILE A 1 98 ? -8.526 1.947 -3.318 1.00 97.62 98 ILE A C 1
ATOM 8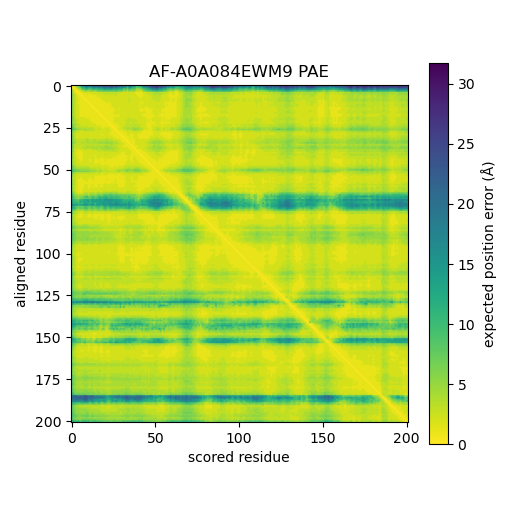16 O O . ILE A 1 98 ? -7.533 2.489 -3.801 1.00 97.62 98 ILE A O 1
ATOM 820 N N . HIS A 1 99 ? -9.553 2.650 -2.832 1.00 96.44 99 HIS A N 1
ATOM 821 C CA . HIS A 1 99 ? -9.566 4.114 -2.840 1.00 96.44 99 HIS A CA 1
ATOM 822 C C . HIS A 1 99 ? -8.443 4.716 -2.000 1.00 96.44 99 HIS A C 1
ATOM 824 O O . HIS A 1 99 ? -7.849 5.717 -2.403 1.00 96.44 99 HIS A O 1
ATOM 830 N N . PHE A 1 100 ? -8.120 4.106 -0.861 1.00 98.06 100 PHE A N 1
ATOM 831 C CA . PHE A 1 100 ? -7.048 4.585 -0.005 1.00 98.06 100 PHE A CA 1
ATOM 832 C C . PHE A 1 100 ? -5.669 4.414 -0.659 1.00 98.06 100 PHE A C 1
ATOM 834 O O . PHE A 1 100 ? -4.912 5.379 -0.718 1.00 98.06 100 PHE A O 1
ATOM 841 N N . ILE A 1 101 ? -5.379 3.255 -1.264 1.00 98.44 101 ILE A N 1
ATOM 842 C CA . ILE A 1 101 ? -4.144 3.036 -2.044 1.00 98.44 101 ILE A CA 1
ATOM 843 C C . ILE A 1 101 ? -4.025 4.044 -3.193 1.00 98.44 101 ILE A C 1
ATOM 845 O O . ILE A 1 101 ? -2.974 4.664 -3.364 1.00 98.44 101 ILE A O 1
ATOM 849 N N . ILE A 1 102 ? -5.108 4.257 -3.950 1.00 98.00 102 ILE A N 1
ATOM 850 C CA . ILE A 1 102 ? -5.137 5.259 -5.026 1.00 98.00 102 ILE A CA 1
ATOM 851 C C . ILE A 1 102 ? -4.840 6.654 -4.465 1.00 98.00 102 ILE A C 1
ATOM 853 O O . ILE A 1 102 ? -4.084 7.414 -5.067 1.00 98.00 102 ILE A O 1
ATOM 857 N N . SER A 1 103 ? -5.389 6.990 -3.297 1.00 97.25 103 SER A N 1
ATOM 858 C CA . SER A 1 103 ? -5.181 8.295 -2.661 1.00 97.25 103 SER A CA 1
ATOM 859 C C . SER A 1 103 ? -3.727 8.495 -2.221 1.00 97.25 103 SER A C 1
ATOM 861 O O . SER A 1 103 ? -3.181 9.576 -2.437 1.00 97.25 103 SER A O 1
ATOM 863 N N . ILE A 1 104 ? -3.069 7.452 -1.700 1.00 97.88 104 ILE A N 1
ATOM 864 C CA . ILE A 1 104 ? -1.631 7.466 -1.378 1.00 97.88 104 ILE A CA 1
ATOM 865 C C . ILE A 1 104 ? -0.797 7.673 -2.650 1.00 97.88 104 ILE A C 1
ATOM 867 O O . ILE A 1 104 ? 0.079 8.538 -2.674 1.00 97.88 104 ILE A O 1
ATOM 871 N N . ALA A 1 105 ? -1.094 6.944 -3.731 1.00 97.19 105 ALA A N 1
ATOM 872 C CA . ALA A 1 105 ? -0.395 7.095 -5.009 1.00 97.19 105 ALA A CA 1
ATOM 873 C C . ALA A 1 105 ? -0.558 8.511 -5.596 1.00 97.19 105 ALA A C 1
ATOM 875 O O . ALA A 1 105 ? 0.419 9.125 -6.031 1.00 97.19 105 ALA A O 1
ATOM 876 N N . LYS A 1 106 ? -1.777 9.069 -5.550 1.00 96.31 106 LYS A N 1
ATOM 877 C CA . LYS A 1 106 ? -2.061 10.458 -5.949 1.00 96.31 106 LYS A CA 1
ATOM 878 C C . LYS A 1 106 ? -1.268 11.449 -5.101 1.00 96.31 106 LYS A C 1
ATOM 880 O O . LYS A 1 106 ? -0.624 12.343 -5.647 1.00 96.31 106 LYS A O 1
ATOM 885 N N . TYR A 1 107 ? -1.284 11.277 -3.781 1.00 95.50 107 TYR A N 1
ATOM 886 C CA . TYR A 1 107 ? -0.558 12.139 -2.855 1.00 95.50 107 TYR A CA 1
ATOM 887 C C . TYR A 1 107 ? 0.953 12.110 -3.119 1.00 95.50 107 TYR A C 1
ATOM 889 O O . TYR A 1 107 ? 1.567 13.171 -3.225 1.00 95.50 107 TYR A O 1
ATOM 897 N N . SER A 1 108 ? 1.539 10.923 -3.294 1.00 94.25 108 SER A N 1
ATOM 898 C CA . SER A 1 108 ? 2.954 10.750 -3.646 1.00 94.25 108 SER A CA 1
ATOM 899 C C . SER A 1 108 ? 3.306 11.464 -4.953 1.00 94.25 108 SER A C 1
ATOM 901 O O . SER A 1 108 ? 4.269 12.231 -4.994 1.00 94.25 108 SER A O 1
ATOM 903 N N . TYR A 1 109 ? 2.493 11.298 -5.999 1.00 94.56 109 TYR A N 1
ATOM 904 C CA . TYR A 1 109 ? 2.731 11.938 -7.290 1.00 94.56 109 TYR A CA 1
ATOM 905 C C . TYR A 1 109 ? 2.660 13.471 -7.220 1.00 94.56 109 TYR A C 1
ATOM 907 O O . TYR A 1 109 ? 3.604 14.147 -7.638 1.00 94.56 109 TYR A O 1
ATOM 915 N N . TYR A 1 110 ? 1.559 14.023 -6.696 1.00 93.94 110 TYR A N 1
ATOM 916 C CA . TYR A 1 110 ? 1.314 15.471 -6.700 1.00 93.94 110 TYR A CA 1
ATOM 917 C C . TYR A 1 110 ? 2.250 16.247 -5.777 1.00 93.94 110 TYR A C 1
ATOM 919 O O . TYR A 1 110 ? 2.531 17.410 -6.050 1.00 93.94 110 TYR A O 1
ATOM 927 N N . ASN A 1 111 ? 2.740 15.614 -4.710 1.00 92.38 111 ASN A N 1
ATOM 928 C CA . ASN A 1 111 ? 3.693 16.236 -3.794 1.00 92.38 111 ASN A CA 1
ATOM 929 C C . ASN A 1 111 ? 5.150 15.890 -4.129 1.00 92.38 111 ASN A C 1
ATOM 931 O O . ASN A 1 111 ? 6.045 16.333 -3.416 1.00 92.38 111 ASN A O 1
ATOM 935 N N . HIS A 1 112 ? 5.394 15.111 -5.191 1.00 90.69 112 HIS A N 1
ATOM 936 C CA . HIS A 1 112 ? 6.721 14.611 -5.552 1.00 90.69 112 HIS A CA 1
ATOM 937 C C . HIS A 1 112 ? 7.421 13.964 -4.347 1.00 90.69 112 HIS A C 1
ATOM 939 O O . HIS A 1 112 ? 8.486 14.398 -3.918 1.00 90.69 112 HIS A O 1
ATOM 945 N N . LEU A 1 113 ? 6.778 12.955 -3.759 1.00 90.50 113 LEU A N 1
ATOM 946 C CA . LEU A 1 113 ? 7.269 12.268 -2.568 1.00 90.50 113 LEU A CA 1
ATOM 947 C C . LEU A 1 113 ? 7.560 10.806 -2.861 1.00 90.50 113 LEU A C 1
ATOM 949 O O . LEU A 1 113 ? 6.726 10.094 -3.421 1.00 90.50 113 LEU A O 1
ATOM 953 N N . THR A 1 114 ? 8.711 10.347 -2.394 1.00 91.06 114 THR A N 1
ATOM 954 C CA . THR A 1 114 ? 9.046 8.930 -2.321 1.00 91.06 114 THR A CA 1
ATOM 955 C C . THR A 1 114 ? 8.325 8.313 -1.125 1.00 91.06 114 THR A C 1
ATOM 957 O O . THR A 1 114 ? 8.431 8.817 -0.001 1.00 91.06 114 THR A O 1
ATOM 960 N N . LEU A 1 115 ? 7.594 7.221 -1.365 1.00 94.31 115 LEU A N 1
ATOM 961 C CA . LEU A 1 115 ? 6.931 6.451 -0.312 1.00 94.31 115 LEU A CA 1
ATOM 962 C C . LEU A 1 115 ? 7.968 5.679 0.509 1.00 94.31 115 LEU A C 1
ATOM 964 O O . LEU A 1 115 ? 8.740 4.910 -0.063 1.00 94.31 115 LEU A O 1
ATOM 968 N N . LYS A 1 116 ? 7.982 5.886 1.827 1.00 92.44 116 LYS A N 1
ATOM 969 C CA . LYS A 1 116 ? 9.040 5.436 2.744 1.00 92.44 116 LYS A CA 1
ATOM 970 C C . LYS A 1 116 ? 8.479 4.889 4.053 1.00 92.44 116 LYS A C 1
ATOM 972 O O . LYS A 1 116 ? 7.365 5.222 4.460 1.00 92.44 116 LYS A O 1
ATOM 977 N N . TRP A 1 117 ? 9.311 4.114 4.743 1.00 94.00 117 TRP A N 1
ATOM 978 C CA . TRP A 1 117 ? 9.034 3.598 6.079 1.00 94.00 117 TRP A CA 1
ATOM 979 C C . TRP A 1 117 ? 8.585 4.693 7.063 1.00 94.00 117 TRP A C 1
ATOM 981 O O . TRP A 1 117 ? 9.138 5.794 7.098 1.00 94.00 117 TRP A O 1
ATOM 991 N N . GLN A 1 118 ? 7.577 4.361 7.867 1.00 94.69 118 GLN A N 1
ATOM 992 C CA . GLN A 1 118 ? 6.918 5.177 8.888 1.00 94.69 118 GLN A CA 1
ATOM 993 C C . GLN A 1 118 ? 6.242 6.466 8.391 1.00 94.69 118 GLN A C 1
ATOM 995 O O . GLN A 1 118 ? 5.868 7.319 9.197 1.00 94.69 118 GLN A O 1
ATOM 1000 N N . GLN A 1 119 ? 6.025 6.629 7.084 1.00 95.94 119 GLN A N 1
ATOM 1001 C CA . GLN A 1 119 ? 5.174 7.713 6.592 1.00 95.94 119 GLN A CA 1
ATOM 1002 C C . GLN A 1 119 ? 3.703 7.463 6.937 1.00 95.94 119 GLN A C 1
ATOM 1004 O O . GLN A 1 119 ? 3.213 6.338 6.836 1.00 95.94 119 GLN A O 1
ATOM 1009 N N . ILE A 1 120 ? 3.002 8.535 7.315 1.00 97.44 120 ILE A N 1
ATOM 1010 C CA . ILE A 1 120 ? 1.578 8.515 7.657 1.00 97.44 120 ILE A CA 1
ATOM 1011 C C . ILE A 1 120 ? 0.773 9.190 6.548 1.00 97.44 120 ILE A C 1
ATOM 1013 O O . ILE A 1 120 ? 1.083 10.310 6.145 1.00 97.44 120 ILE A O 1
ATOM 1017 N N . PHE A 1 121 ? -0.302 8.535 6.120 1.00 97.56 121 PHE A N 1
ATOM 1018 C CA . PHE A 1 121 ? -1.266 9.052 5.155 1.00 97.56 121 PHE A CA 1
ATOM 1019 C C . PHE A 1 121 ? -2.640 9.125 5.807 1.00 97.56 121 PHE A C 1
ATOM 1021 O O . PHE A 1 121 ? -3.194 8.109 6.224 1.00 97.56 121 PHE A O 1
ATOM 1028 N N . VAL A 1 122 ? -3.183 10.334 5.914 1.00 96.25 122 VAL A N 1
ATOM 1029 C CA . VAL A 1 122 ? -4.505 10.575 6.500 1.00 96.25 122 VAL A CA 1
ATOM 1030 C C . VAL A 1 122 ? -5.545 10.497 5.389 1.00 96.25 122 VAL A C 1
ATOM 1032 O O . VAL A 1 122 ? -5.389 11.132 4.347 1.00 96.25 122 VAL A O 1
ATOM 1035 N N . ASN A 1 123 ? -6.584 9.694 5.594 1.00 93.56 123 ASN A N 1
ATOM 1036 C CA . ASN A 1 123 ? -7.731 9.654 4.702 1.00 93.56 123 ASN A CA 1
ATOM 1037 C C . ASN A 1 123 ? -8.608 10.893 4.926 1.00 93.56 123 ASN A C 1
ATOM 1039 O O . ASN A 1 123 ? -8.627 11.457 6.018 1.00 93.56 123 ASN A O 1
ATOM 1043 N N . ASN A 1 124 ? -9.353 11.311 3.903 1.00 88.12 124 ASN A N 1
ATOM 1044 C CA . ASN A 1 124 ? -10.204 12.501 4.019 1.00 88.12 124 ASN A CA 1
ATOM 1045 C C . ASN A 1 124 ? -11.318 12.328 5.066 1.00 88.12 124 ASN A C 1
ATOM 1047 O O . ASN A 1 124 ? -11.668 13.292 5.737 1.00 88.12 124 ASN A O 1
ATOM 1051 N N . ASP A 1 125 ? -11.823 11.101 5.214 1.00 89.00 125 ASP A N 1
ATOM 1052 C CA . ASP A 1 125 ? -12.866 10.712 6.163 1.00 89.00 125 ASP A CA 1
ATOM 1053 C C . ASP A 1 125 ? -12.490 9.396 6.870 1.00 89.00 125 ASP A C 1
ATOM 1055 O O . ASP A 1 125 ? -11.546 8.703 6.478 1.00 89.00 125 ASP A O 1
ATOM 1059 N N . TYR A 1 126 ? -13.238 9.015 7.906 1.00 89.31 126 TYR A N 1
ATOM 1060 C CA . TYR A 1 126 ? -13.066 7.711 8.552 1.00 89.31 126 TYR A CA 1
ATOM 1061 C C . TYR A 1 126 ? -13.366 6.553 7.583 1.00 89.31 126 TYR A C 1
ATOM 1063 O O . TYR A 1 126 ? -14.263 6.643 6.745 1.00 89.31 126 TYR A O 1
ATOM 1071 N N . PHE A 1 127 ? -12.625 5.445 7.699 1.00 89.06 127 PHE A N 1
ATOM 1072 C CA . PHE A 1 127 ? -12.807 4.269 6.829 1.00 89.06 127 PHE A CA 1
ATOM 1073 C C . PHE A 1 127 ? -14.125 3.522 7.083 1.00 89.06 127 PHE A C 1
ATOM 1075 O O . PHE A 1 127 ? -14.619 2.812 6.210 1.00 89.06 127 PHE A O 1
ATOM 1082 N N . ASN A 1 128 ? -14.689 3.667 8.279 1.00 84.56 128 ASN A N 1
ATOM 1083 C CA . ASN A 1 128 ? -16.007 3.183 8.675 1.00 84.56 128 ASN A CA 1
ATOM 1084 C C . ASN A 1 128 ? -16.577 4.106 9.769 1.00 84.56 128 ASN A C 1
ATOM 1086 O O . ASN A 1 128 ? -16.006 5.148 10.070 1.00 84.56 128 ASN A O 1
ATOM 1090 N N . GLU A 1 129 ? -17.681 3.709 10.401 1.00 80.75 129 GLU A N 1
ATOM 1091 C CA . GLU A 1 129 ? -18.278 4.436 11.536 1.00 80.75 129 GLU A CA 1
ATOM 1092 C C . GLU A 1 129 ? -17.419 4.402 12.820 1.00 80.75 129 GLU A C 1
ATOM 1094 O O . GLU A 1 129 ? -17.809 4.972 13.840 1.00 80.75 129 GLU A O 1
ATOM 1099 N N . SER A 1 130 ? -16.265 3.723 12.801 1.00 80.12 130 SER A N 1
ATOM 1100 C CA . SER A 1 130 ? -15.308 3.724 13.906 1.00 80.12 130 SER A CA 1
ATOM 1101 C C . SER A 1 130 ? -14.349 4.918 13.793 1.00 80.12 130 SER A C 1
ATOM 1103 O O . SER A 1 130 ? -14.592 5.886 13.081 1.00 80.12 130 SER A O 1
ATOM 1105 N N . ASN A 1 131 ? -13.248 4.884 14.538 1.00 86.44 131 ASN A N 1
ATOM 1106 C CA . ASN A 1 131 ? -12.283 5.972 14.625 1.00 86.44 131 ASN A CA 1
ATOM 1107 C C . ASN A 1 131 ? -11.031 5.780 13.749 1.00 86.44 131 ASN A C 1
ATOM 1109 O O . ASN A 1 131 ? -10.023 6.445 13.981 1.00 86.44 131 ASN A O 1
ATOM 1113 N N . LYS A 1 132 ? -11.040 4.857 12.775 1.00 89.62 132 LYS A N 1
ATOM 1114 C CA . LYS A 1 132 ? -9.898 4.636 11.865 1.00 89.62 132 LYS A CA 1
ATOM 1115 C C . LYS A 1 132 ? -9.859 5.674 10.752 1.00 89.62 132 LYS A C 1
ATOM 1117 O O . LYS A 1 132 ? -10.812 5.779 9.987 1.00 89.62 132 LYS A O 1
ATOM 1122 N N . ILE A 1 133 ? -8.744 6.395 10.644 1.00 93.75 133 ILE A N 1
ATOM 1123 C CA . ILE A 1 133 ? -8.643 7.576 9.773 1.00 93.75 133 ILE A CA 1
ATOM 1124 C C . ILE A 1 133 ? -7.355 7.640 8.949 1.00 93.75 133 ILE A C 1
ATOM 1126 O O . ILE A 1 133 ? -7.299 8.367 7.965 1.00 93.75 133 ILE A O 1
ATOM 1130 N N . ALA A 1 134 ? -6.306 6.907 9.320 1.00 96.12 134 ALA A N 1
ATOM 1131 C CA . ALA A 1 134 ? -5.015 7.010 8.646 1.00 96.12 134 ALA A CA 1
ATOM 1132 C C . ALA A 1 134 ? -4.342 5.649 8.470 1.00 96.12 134 ALA A C 1
ATOM 1134 O O . ALA A 1 134 ? -4.720 4.665 9.107 1.00 96.12 134 ALA A O 1
ATOM 1135 N N . GLY A 1 135 ? -3.336 5.613 7.602 1.00 96.56 135 GLY A N 1
ATOM 1136 C CA . GLY A 1 135 ? -2.445 4.481 7.392 1.00 96.56 135 GLY A CA 1
ATOM 1137 C C . GLY A 1 135 ? -0.993 4.865 7.653 1.00 96.56 135 GLY A C 1
ATOM 1138 O O . GLY A 1 135 ? -0.583 5.969 7.299 1.00 96.56 135 GLY A O 1
ATOM 1139 N N . VAL A 1 136 ? -0.217 3.958 8.242 1.00 96.62 136 VAL A N 1
ATOM 1140 C CA . VAL A 1 136 ? 1.242 4.069 8.394 1.00 96.62 136 VAL A CA 1
ATOM 1141 C C . VAL A 1 136 ? 1.908 3.036 7.501 1.00 96.62 136 VAL A C 1
ATOM 1143 O O . VAL A 1 136 ? 1.478 1.884 7.486 1.00 96.62 136 VAL A O 1
ATOM 1146 N N . LEU A 1 137 ? 2.949 3.434 6.775 1.00 96.31 137 LEU A N 1
ATOM 1147 C CA . LEU A 1 137 ? 3.795 2.503 6.035 1.00 96.31 137 LEU A CA 1
ATOM 1148 C C . LEU A 1 137 ? 4.784 1.830 6.982 1.00 96.31 137 LEU A C 1
ATOM 1150 O O . LEU A 1 137 ? 5.630 2.496 7.570 1.00 96.31 137 LEU A O 1
ATOM 1154 N N . ASP A 1 138 ? 4.715 0.515 7.107 1.00 94.00 138 ASP A N 1
ATOM 1155 C CA . ASP A 1 138 ? 5.660 -0.280 7.883 1.00 94.00 138 ASP A CA 1
ATOM 1156 C C . ASP A 1 138 ? 6.312 -1.367 7.030 1.00 94.00 138 ASP A C 1
ATOM 1158 O O . ASP A 1 138 ? 5.885 -1.652 5.911 1.00 94.00 138 ASP A O 1
ATOM 1162 N N . LEU A 1 139 ? 7.388 -1.952 7.542 1.00 90.94 139 LEU A N 1
ATOM 1163 C CA . LEU A 1 139 ? 8.086 -3.043 6.880 1.00 90.94 139 LEU A CA 1
ATOM 1164 C C . LEU A 1 139 ? 7.182 -4.273 6.756 1.00 90.94 139 LEU A C 1
ATOM 1166 O O . LEU A 1 139 ? 6.367 -4.567 7.635 1.00 90.94 139 LEU A O 1
ATOM 1170 N N . SER A 1 140 ? 7.356 -5.007 5.659 1.00 85.19 140 SER A N 1
ATOM 1171 C CA . SER A 1 140 ? 6.778 -6.340 5.502 1.00 85.19 140 SER A CA 1
ATOM 1172 C C . SER A 1 140 ? 7.238 -7.276 6.629 1.00 85.19 140 SER A C 1
ATOM 1174 O O . SER A 1 140 ? 8.402 -7.253 7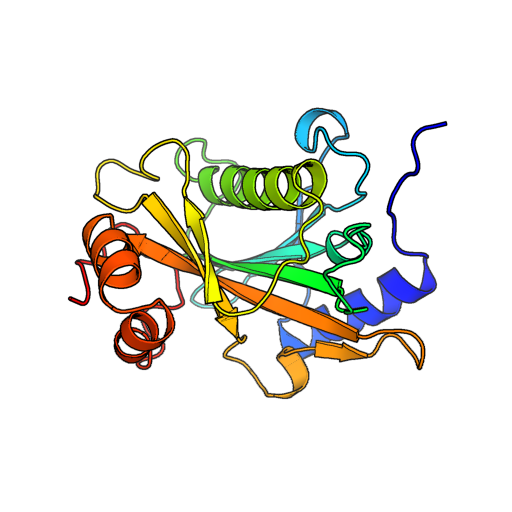.029 1.00 85.19 140 SER A O 1
ATOM 1176 N N . TRP A 1 141 ? 6.325 -8.118 7.123 1.00 80.69 141 TRP A N 1
ATOM 1177 C CA . TRP A 1 141 ? 6.580 -9.038 8.240 1.00 80.69 141 TRP A CA 1
ATOM 1178 C C . TRP A 1 141 ? 6.913 -10.471 7.823 1.00 80.69 141 TRP A C 1
ATOM 1180 O O . TRP A 1 141 ? 7.158 -11.297 8.694 1.00 80.69 141 TRP A O 1
ATOM 1190 N N . TYR A 1 142 ? 6.886 -10.772 6.520 1.00 80.31 142 TYR A N 1
ATOM 1191 C CA . TYR A 1 142 ? 7.066 -12.131 6.009 1.00 80.31 142 TYR A CA 1
ATOM 1192 C C . TYR A 1 142 ? 8.490 -12.645 6.248 1.00 80.31 142 TYR A C 1
ATOM 1194 O O . TYR A 1 142 ? 8.780 -13.250 7.271 1.00 80.31 142 TYR A O 1
ATOM 1202 N N . ASP A 1 143 ? 9.390 -12.390 5.308 1.00 76.88 143 ASP A N 1
ATOM 1203 C CA . ASP A 1 143 ? 10.804 -12.738 5.408 1.00 76.88 143 ASP A CA 1
ATOM 1204 C C . ASP A 1 143 ? 11.645 -11.517 5.046 1.00 76.88 143 ASP A C 1
ATOM 1206 O O . ASP A 1 143 ? 11.178 -10.622 4.340 1.00 76.88 143 ASP A O 1
ATOM 1210 N N . ASN A 1 144 ? 12.919 -11.489 5.442 1.00 77.75 144 ASN A N 1
ATOM 1211 C CA . ASN A 1 144 ? 13.832 -10.404 5.048 1.00 77.75 144 ASN A CA 1
ATOM 1212 C C . ASN A 1 144 ? 13.902 -10.221 3.523 1.00 77.75 144 ASN A C 1
ATOM 1214 O O . ASN A 1 144 ? 14.093 -9.108 3.040 1.00 77.75 144 ASN A O 1
ATOM 1218 N N . ASN A 1 145 ? 13.709 -11.303 2.763 1.00 80.62 145 ASN A N 1
ATOM 1219 C CA . ASN A 1 145 ? 13.648 -11.246 1.306 1.00 80.62 145 ASN A CA 1
ATOM 1220 C C . ASN A 1 145 ? 12.416 -10.484 0.799 1.00 80.62 145 ASN A C 1
ATOM 1222 O O . ASN A 1 145 ? 12.494 -9.889 -0.262 1.00 80.62 145 ASN A O 1
ATOM 1226 N N . SER A 1 146 ? 11.315 -10.442 1.554 1.00 81.50 146 SER A N 1
ATOM 1227 C CA . SER A 1 146 ? 10.088 -9.728 1.175 1.00 81.50 146 SER A CA 1
ATOM 1228 C C . SER A 1 146 ? 10.196 -8.204 1.292 1.00 81.50 146 SER A C 1
ATOM 1230 O O . SER A 1 146 ? 9.334 -7.493 0.781 1.00 81.50 146 SER A O 1
ATOM 1232 N N . LEU A 1 147 ? 11.236 -7.694 1.963 1.00 88.75 147 LEU A N 1
ATOM 1233 C CA . LEU A 1 147 ? 11.417 -6.261 2.200 1.00 88.75 147 LEU A CA 1
ATOM 1234 C C . LEU A 1 147 ? 11.719 -5.497 0.911 1.00 88.75 147 LEU A C 1
ATOM 1236 O O . LEU A 1 147 ? 11.293 -4.350 0.772 1.00 88.75 147 LEU A O 1
ATOM 1240 N N . ALA A 1 148 ? 12.457 -6.117 -0.017 1.00 92.38 148 ALA A N 1
ATOM 1241 C CA . ALA A 1 148 ? 12.830 -5.479 -1.267 1.00 92.38 148 ALA A CA 1
ATOM 1242 C C . ALA A 1 148 ? 13.132 -6.469 -2.400 1.00 92.38 148 ALA A C 1
ATOM 1244 O O . ALA A 1 148 ? 13.797 -7.490 -2.216 1.00 92.38 148 ALA A O 1
ATOM 1245 N N . CYS A 1 149 ? 12.738 -6.092 -3.614 1.00 93.25 149 CYS A N 1
ATOM 1246 C CA . CYS A 1 149 ? 13.117 -6.755 -4.854 1.00 93.25 149 CYS A CA 1
ATOM 1247 C C . CYS A 1 149 ? 14.254 -5.987 -5.529 1.00 93.25 149 CYS A C 1
ATOM 1249 O O . CYS A 1 149 ? 14.053 -4.869 -6.002 1.00 93.25 149 CYS A O 1
ATOM 1251 N N . ASN A 1 150 ? 15.431 -6.601 -5.643 1.00 91.12 150 ASN A N 1
ATOM 1252 C CA . ASN A 1 150 ? 16.504 -6.071 -6.486 1.00 91.12 150 ASN A CA 1
ATOM 1253 C C . ASN A 1 150 ? 16.173 -6.378 -7.947 1.00 91.12 150 ASN A C 1
ATOM 1255 O O . ASN A 1 150 ? 16.168 -7.545 -8.341 1.00 91.12 150 ASN A O 1
ATOM 1259 N N . VAL A 1 151 ? 15.861 -5.351 -8.736 1.00 89.25 151 VAL A N 1
ATOM 1260 C CA . VAL A 1 151 ? 15.477 -5.551 -10.141 1.00 89.25 151 VAL A CA 1
ATOM 1261 C C . VAL A 1 151 ? 16.715 -5.761 -11.015 1.00 89.25 151 VAL A C 1
ATOM 1263 O O . VAL A 1 151 ? 16.698 -6.575 -11.938 1.00 89.25 151 VAL A O 1
ATOM 1266 N N . ASP A 1 152 ? 17.814 -5.096 -10.667 1.00 78.38 152 ASP A N 1
ATOM 1267 C CA . ASP A 1 152 ? 19.166 -5.274 -11.198 1.00 78.38 152 ASP A CA 1
ATOM 1268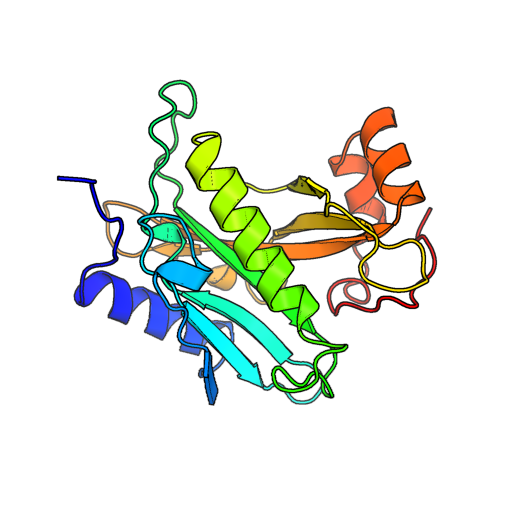 C C . ASP A 1 152 ? 20.163 -4.441 -10.357 1.00 78.38 152 ASP A C 1
ATOM 1270 O O . ASP A 1 152 ? 19.951 -4.234 -9.162 1.00 78.38 152 ASP A O 1
ATOM 1274 N N . ASN A 1 153 ? 21.267 -3.988 -10.963 1.00 75.94 153 ASN A N 1
ATOM 1275 C CA . ASN A 1 153 ? 22.238 -3.093 -10.329 1.00 75.94 153 ASN A CA 1
ATOM 1276 C C . ASN A 1 153 ? 21.800 -1.612 -10.348 1.00 75.94 153 ASN A C 1
ATOM 1278 O O . ASN A 1 153 ? 22.565 -0.764 -9.891 1.00 75.94 153 ASN A O 1
ATOM 1282 N N . GLU A 1 154 ? 20.634 -1.276 -10.911 1.00 75.88 154 GLU A N 1
ATOM 1283 C CA . GLU A 1 154 ? 20.155 0.103 -11.049 1.00 75.88 154 GLU A CA 1
ATOM 1284 C C . GLU A 1 154 ? 19.282 0.529 -9.866 1.00 75.88 154 GLU A C 1
ATOM 1286 O O . GLU A 1 154 ? 19.432 1.650 -9.372 1.00 75.88 154 GLU A O 1
ATOM 1291 N N . PHE A 1 155 ? 18.373 -0.340 -9.405 1.00 87.69 155 PHE A N 1
ATOM 1292 C CA . PHE A 1 155 ? 17.472 -0.025 -8.294 1.00 87.69 155 PHE A CA 1
ATOM 1293 C C . PHE A 1 155 ? 16.880 -1.255 -7.588 1.00 87.69 155 PHE A C 1
ATOM 1295 O O . PHE A 1 155 ? 16.820 -2.369 -8.119 1.00 87.69 155 PHE A O 1
ATOM 1302 N N . SER A 1 156 ? 16.358 -1.003 -6.388 1.00 91.06 156 SER A N 1
ATOM 1303 C CA . SER A 1 156 ? 15.521 -1.925 -5.625 1.00 91.06 156 SER A CA 1
ATOM 1304 C C . SER A 1 156 ? 14.112 -1.362 -5.450 1.00 91.06 156 SER A C 1
ATOM 1306 O O . SER A 1 156 ? 13.925 -0.146 -5.364 1.00 91.06 156 SER A O 1
ATOM 1308 N N . VAL A 1 157 ? 13.125 -2.251 -5.372 1.00 94.31 157 VAL A N 1
ATOM 1309 C CA . VAL A 1 157 ? 11.738 -1.913 -5.040 1.00 94.31 157 VAL A CA 1
ATOM 1310 C C . VAL A 1 157 ? 11.442 -2.386 -3.626 1.00 94.31 157 VAL A C 1
ATOM 1312 O O . VAL A 1 157 ? 11.426 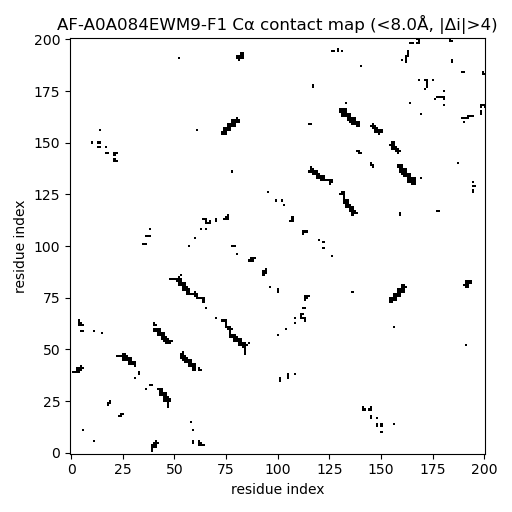-3.591 -3.396 1.00 94.31 157 VAL A O 1
ATOM 1315 N N . SER A 1 158 ? 11.231 -1.455 -2.700 1.00 94.88 158 SER A N 1
ATOM 1316 C CA . SER A 1 158 ? 10.797 -1.717 -1.328 1.00 94.88 158 SER A CA 1
ATOM 1317 C C . SER A 1 158 ? 9.311 -2.080 -1.287 1.00 94.88 158 SER A C 1
ATOM 1319 O O . SER A 1 158 ? 8.519 -1.569 -2.082 1.00 94.88 158 SER A O 1
ATOM 1321 N N . PHE A 1 159 ? 8.920 -2.915 -0.327 1.00 96.50 159 PHE A N 1
ATOM 1322 C CA . PHE A 1 159 ? 7.520 -3.268 -0.084 1.00 96.50 159 PHE A CA 1
ATOM 1323 C C . PHE A 1 159 ? 7.092 -2.819 1.311 1.00 96.50 159 PHE A C 1
ATOM 1325 O O . PHE A 1 159 ? 7.575 -3.349 2.314 1.00 96.50 159 PHE A O 1
ATOM 1332 N N . TYR A 1 160 ? 6.159 -1.866 1.375 1.00 96.38 160 TYR A N 1
ATOM 1333 C CA . TYR A 1 160 ? 5.623 -1.376 2.646 1.00 96.38 160 TYR A CA 1
ATOM 1334 C C . TYR A 1 160 ? 4.179 -1.816 2.873 1.00 96.38 160 TYR A C 1
ATOM 1336 O O . TYR A 1 160 ? 3.298 -1.614 2.034 1.00 96.38 160 TYR A O 1
ATOM 1344 N N . GLN A 1 161 ? 3.928 -2.373 4.052 1.00 96.12 161 GLN A N 1
ATOM 1345 C CA . GLN A 1 161 ? 2.591 -2.672 4.530 1.00 96.12 161 GLN A CA 1
ATOM 1346 C C . GLN A 1 161 ? 1.932 -1.393 5.044 1.00 96.12 161 GLN A C 1
ATOM 1348 O O . GLN A 1 161 ? 2.505 -0.665 5.846 1.00 96.12 161 GLN A O 1
ATOM 1353 N N . ILE A 1 162 ? 0.700 -1.137 4.629 1.00 97.31 162 ILE A N 1
ATOM 1354 C CA . ILE A 1 162 ? -0.144 -0.085 5.179 1.00 97.31 162 ILE A CA 1
ATOM 1355 C C . ILE A 1 162 ? -0.853 -0.658 6.408 1.00 97.31 162 ILE A C 1
ATOM 1357 O O . ILE A 1 162 ? -1.690 -1.555 6.289 1.00 97.31 162 ILE A O 1
ATOM 1361 N N . MET A 1 163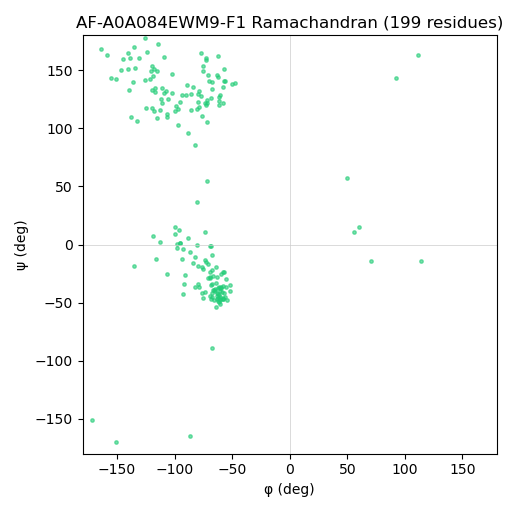 ? -0.560 -0.112 7.584 1.00 95.12 163 MET A N 1
ATOM 1362 C CA . MET A 1 163 ? -1.291 -0.413 8.815 1.00 95.12 163 MET A CA 1
ATOM 1363 C C . MET A 1 163 ? -2.252 0.705 9.166 1.00 95.12 163 MET A C 1
ATOM 1365 O O . MET A 1 163 ? -1.874 1.874 9.210 1.00 95.12 163 MET A O 1
ATOM 1369 N N . ILE A 1 164 ? -3.499 0.339 9.447 1.00 95.31 164 ILE A N 1
ATOM 1370 C CA . ILE A 1 164 ? -4.563 1.301 9.716 1.00 95.31 164 ILE A CA 1
ATOM 1371 C C . ILE A 1 164 ? -4.561 1.712 11.191 1.00 95.31 164 ILE A C 1
ATOM 1373 O O . ILE A 1 164 ? -4.602 0.871 12.100 1.00 95.31 164 ILE A O 1
ATOM 1377 N N . ILE A 1 165 ? -4.572 3.025 11.415 1.00 95.56 165 ILE A N 1
ATOM 1378 C CA . ILE A 1 165 ? -4.513 3.649 12.735 1.00 95.56 165 ILE A CA 1
ATOM 1379 C C . ILE A 1 165 ? -5.749 4.504 13.023 1.00 95.56 165 ILE A C 1
ATOM 1381 O O . ILE A 1 165 ? -6.440 5.010 12.130 1.00 95.56 165 ILE A O 1
ATOM 1385 N N . THR A 1 166 ? -6.032 4.641 14.311 1.00 95.69 166 THR A N 1
ATOM 1386 C CA . THR A 1 166 ? -7.098 5.485 14.853 1.00 95.69 166 THR A CA 1
ATOM 1387 C C . THR A 1 166 ? -6.726 6.964 14.869 1.00 95.69 166 THR A C 1
ATOM 1389 O O . THR A 1 166 ? -5.552 7.322 14.804 1.00 95.69 166 THR A O 1
ATOM 1392 N N . ASP A 1 167 ? -7.722 7.827 15.041 1.00 94.75 167 ASP A N 1
ATOM 1393 C CA . ASP A 1 167 ? -7.540 9.238 15.397 1.00 94.75 167 ASP A CA 1
ATOM 1394 C C . ASP A 1 167 ? -6.650 9.438 16.639 1.00 94.75 167 ASP A C 1
ATOM 1396 O O . ASP A 1 167 ? -5.784 10.310 16.667 1.00 94.75 167 ASP A O 1
ATOM 1400 N N . THR A 1 168 ? -6.813 8.591 17.651 1.00 95.62 168 THR A N 1
ATOM 1401 C CA . THR A 1 168 ? -6.078 8.634 18.917 1.00 95.62 168 THR A CA 1
ATOM 1402 C C . THR A 1 168 ? -4.615 8.247 18.710 1.00 95.62 168 THR A C 1
ATOM 1404 O O . THR A 1 168 ? -3.715 8.935 19.192 1.00 95.62 168 THR A O 1
ATOM 1407 N N . GLU A 1 169 ? -4.369 7.195 17.930 1.00 96.88 169 GLU A N 1
ATOM 1408 C CA . GLU A 1 169 ? -3.032 6.750 17.522 1.00 96.88 169 GLU A CA 1
ATOM 1409 C C . GLU A 1 169 ? -2.339 7.795 16.631 1.00 96.88 169 GLU A C 1
ATOM 1411 O O . GLU A 1 169 ? -1.163 8.100 16.837 1.00 96.88 169 GLU A O 1
ATOM 1416 N N . LEU A 1 170 ? -3.074 8.430 15.711 1.00 96.75 170 LEU A N 1
ATOM 1417 C CA . LEU A 1 170 ? -2.582 9.546 14.902 1.00 96.75 170 LEU A CA 1
ATOM 1418 C C . LEU A 1 170 ? -2.180 10.739 15.784 1.00 96.75 170 LEU A C 1
ATOM 1420 O O . LEU A 1 170 ? -1.061 11.242 15.675 1.00 96.75 170 LEU A O 1
ATOM 1424 N N . LEU A 1 171 ? -3.043 11.159 16.714 1.00 97.00 171 LEU A N 1
ATOM 1425 C CA . LEU A 1 171 ? -2.745 12.233 17.667 1.00 97.00 171 LEU A CA 1
ATOM 1426 C C . LEU A 1 171 ? -1.540 11.904 18.552 1.00 97.00 171 LEU A C 1
ATOM 1428 O O . LEU A 1 171 ? -0.716 12.780 18.828 1.00 97.00 171 LEU A O 1
ATOM 1432 N N . PHE A 1 172 ? -1.413 10.653 18.994 1.00 97.69 172 PHE A N 1
ATOM 1433 C CA . PHE A 1 172 ? -0.237 10.199 19.720 1.00 97.69 172 PHE A CA 1
ATOM 1434 C C . PHE A 1 172 ? 1.021 10.286 18.855 1.00 97.69 172 PHE A C 1
ATOM 1436 O O . PHE A 1 172 ? 2.030 10.801 19.336 1.00 97.69 172 PHE A O 1
ATOM 1443 N N . SER A 1 173 ? 0.963 9.856 17.590 1.00 97.19 173 SER A N 1
ATOM 1444 C CA . SER A 1 173 ? 2.104 9.916 16.667 1.00 97.19 173 SER A CA 1
ATOM 1445 C C . SER A 1 173 ? 2.604 11.349 16.453 1.00 97.19 173 SER A C 1
ATOM 1447 O O . SER A 1 173 ? 3.810 11.579 16.436 1.00 97.19 173 SER A O 1
ATOM 1449 N N . HIS A 1 174 ? 1.701 12.335 16.399 1.00 96.31 174 HIS A N 1
ATOM 1450 C CA . HIS A 1 174 ? 2.073 13.745 16.273 1.00 96.31 174 HIS A CA 1
ATOM 1451 C C . HIS A 1 174 ? 2.778 14.286 17.521 1.00 96.31 174 HIS A C 1
ATOM 1453 O O . HIS A 1 174 ? 3.661 15.133 17.412 1.00 96.31 174 HIS A O 1
ATOM 1459 N N . LYS A 1 175 ? 2.399 13.803 18.709 1.00 97.06 175 LYS A N 1
ATOM 1460 C CA . LYS A 1 175 ? 2.985 14.232 19.988 1.00 97.06 175 LYS A CA 1
ATOM 1461 C C . LYS A 1 175 ? 4.296 13.519 20.318 1.00 97.06 175 LYS A C 1
ATOM 1463 O O . LYS A 1 175 ? 5.181 14.121 20.916 1.00 97.06 175 LYS A O 1
ATOM 1468 N N . ASN A 1 176 ? 4.399 12.238 19.976 1.00 96.94 176 ASN A N 1
ATOM 1469 C CA . ASN A 1 176 ? 5.443 11.343 20.477 1.00 96.94 176 ASN A CA 1
ATOM 1470 C C . ASN A 1 176 ? 6.383 10.814 19.385 1.00 96.94 176 ASN A C 1
ATOM 1472 O O . ASN A 1 176 ? 7.444 10.282 19.714 1.00 96.94 176 ASN A O 1
ATOM 1476 N N . GLY A 1 177 ? 6.021 10.989 18.114 1.00 96.31 177 GLY A N 1
ATOM 1477 C CA . GLY A 1 177 ? 6.693 10.406 16.959 1.00 96.31 177 GLY A CA 1
ATOM 1478 C C . GLY A 1 177 ? 6.074 9.070 16.546 1.00 96.31 177 GLY A C 1
ATOM 1479 O O . GLY A 1 177 ? 5.685 8.259 17.387 1.00 96.31 177 GLY A O 1
ATOM 1480 N N . VAL A 1 178 ? 6.023 8.828 15.234 1.00 95.31 178 VAL A N 1
ATOM 1481 C CA . VAL A 1 178 ? 5.530 7.573 14.643 1.00 95.31 178 VAL A CA 1
ATOM 1482 C C . VAL A 1 178 ? 6.335 6.361 15.109 1.00 95.31 178 VAL A C 1
ATOM 1484 O O . VAL A 1 178 ? 5.748 5.337 15.418 1.00 95.31 178 VAL A O 1
ATOM 1487 N N . HIS A 1 179 ? 7.650 6.493 15.292 1.00 93.94 179 HIS A N 1
ATOM 1488 C CA . HIS A 1 179 ? 8.474 5.397 15.800 1.00 93.94 179 HIS A CA 1
ATOM 1489 C C . HIS A 1 179 ? 7.986 4.873 17.163 1.00 93.94 179 HIS A C 1
ATOM 1491 O O . HIS A 1 179 ? 7.868 3.670 17.337 1.00 93.94 179 HIS A O 1
ATOM 1497 N N . LYS A 1 180 ? 7.594 5.763 18.089 1.00 94.25 180 LYS A N 1
ATOM 1498 C CA . LYS A 1 180 ? 7.025 5.354 19.386 1.00 94.25 180 LYS A CA 1
ATOM 1499 C C . LYS A 1 180 ? 5.621 4.772 19.270 1.00 94.25 180 LYS A C 1
ATOM 1501 O O . LYS A 1 180 ? 5.218 3.986 20.116 1.00 94.25 180 LYS A O 1
ATOM 1506 N N . LEU A 1 181 ? 4.843 5.198 18.271 1.00 94.50 181 LEU A N 1
ATOM 1507 C CA . LEU A 1 181 ? 3.565 4.552 17.971 1.00 94.50 181 LEU A CA 1
ATOM 1508 C C . LEU A 1 181 ? 3.809 3.100 17.547 1.00 94.50 181 LEU A C 1
ATOM 1510 O O . LEU A 1 181 ? 3.079 2.211 17.975 1.00 94.50 181 LEU A O 1
ATOM 1514 N N . MET A 1 182 ? 4.842 2.873 16.737 1.00 92.31 182 MET A N 1
ATOM 1515 C CA . MET A 1 182 ? 5.153 1.562 16.183 1.00 92.31 182 MET A CA 1
ATOM 1516 C C . MET A 1 182 ? 5.511 0.509 17.234 1.00 92.31 182 MET A C 1
ATOM 1518 O O . MET A 1 182 ? 5.173 -0.654 17.032 1.00 92.31 182 MET A O 1
ATOM 1522 N N . ASP A 1 183 ? 6.052 0.910 18.388 1.00 91.06 183 ASP A N 1
ATOM 1523 C CA . ASP A 1 183 ? 6.315 0.010 19.524 1.00 91.06 183 ASP A CA 1
ATOM 1524 C C . ASP A 1 183 ? 5.048 -0.724 20.021 1.00 91.06 183 ASP A C 1
ATOM 1526 O O . ASP A 1 183 ? 5.138 -1.800 20.610 1.00 91.06 183 ASP A O 1
ATOM 1530 N N . TYR A 1 184 ? 3.852 -0.176 19.769 1.00 90.06 184 TYR A N 1
ATOM 1531 C CA . TYR A 1 184 ? 2.579 -0.803 20.145 1.00 90.06 184 TYR A CA 1
ATOM 1532 C C . TYR A 1 184 ? 2.071 -1.834 19.123 1.00 90.06 184 TYR A C 1
ATOM 1534 O O . TYR A 1 184 ? 1.184 -2.618 19.451 1.00 90.06 184 TYR A O 1
ATOM 1542 N N . PHE A 1 185 ? 2.603 -1.847 17.895 1.00 87.31 185 PHE A N 1
ATOM 1543 C CA . PHE A 1 185 ? 2.140 -2.705 16.793 1.00 87.31 185 PHE A CA 1
ATOM 1544 C C . PHE A 1 185 ? 2.948 -4.014 16.652 1.00 87.31 185 PHE A C 1
ATOM 1546 O O . PHE A 1 185 ? 2.637 -4.833 15.788 1.00 87.31 185 PHE A O 1
ATOM 1553 N N . ASP A 1 186 ? 3.936 -4.253 17.521 1.00 71.81 186 ASP A N 1
ATOM 1554 C CA . ASP A 1 186 ? 4.945 -5.327 17.415 1.00 71.81 186 ASP A CA 1
ATOM 1555 C C . ASP A 1 186 ? 4.433 -6.762 17.712 1.00 71.81 186 ASP A C 1
ATOM 1557 O O . ASP A 1 186 ? 5.208 -7.703 17.856 1.00 71.81 186 ASP A O 1
ATOM 1561 N N . ASP A 1 187 ? 3.115 -6.979 17.816 1.00 68.38 187 ASP A N 1
ATOM 1562 C CA . ASP A 1 187 ? 2.530 -8.288 18.163 1.00 68.38 187 ASP A CA 1
ATOM 1563 C C . ASP A 1 187 ? 2.046 -9.121 16.957 1.00 68.38 187 ASP A C 1
ATOM 1565 O O . ASP A 1 187 ? 1.506 -10.218 17.131 1.00 68.38 187 ASP A O 1
ATOM 1569 N N . GLY A 1 188 ? 2.200 -8.596 15.735 1.00 67.00 188 GLY A N 1
ATOM 1570 C CA . GLY A 1 188 ? 1.781 -9.226 14.476 1.00 67.00 188 GLY A CA 1
ATOM 1571 C C . GLY A 1 188 ? 0.263 -9.305 14.251 1.00 67.00 188 GLY A C 1
ATOM 1572 O O . GLY A 1 188 ? -0.173 -9.514 13.121 1.00 67.00 188 GLY A O 1
ATOM 1573 N N . LYS A 1 189 ? -0.575 -9.087 15.274 1.00 68.75 189 LYS A N 1
ATOM 1574 C CA . LYS A 1 189 ? -2.048 -9.171 15.173 1.00 68.75 189 LYS A CA 1
ATOM 1575 C C . LYS A 1 189 ? -2.674 -7.922 14.569 1.00 68.75 189 LYS A C 1
ATOM 1577 O O . LYS A 1 189 ? -3.824 -7.946 14.139 1.00 68.75 189 LYS A O 1
ATOM 1582 N N . THR A 1 190 ? -1.931 -6.826 14.568 1.00 80.06 190 THR A N 1
ATOM 1583 C CA . THR A 1 190 ? -2.358 -5.508 14.085 1.00 80.06 190 THR A CA 1
ATOM 1584 C C . THR A 1 190 ? -2.131 -5.318 12.583 1.00 80.06 190 THR A C 1
ATOM 1586 O O . THR A 1 190 ? -2.580 -4.319 12.021 1.00 80.06 190 THR A O 1
ATOM 1589 N N . ARG A 1 191 ? -1.468 -6.290 11.940 1.00 87.12 191 ARG A N 1
ATOM 1590 C CA . ARG A 1 191 ? -1.083 -6.279 10.524 1.00 87.12 191 ARG A CA 1
ATOM 1591 C C . ARG A 1 191 ? -2.253 -6.562 9.587 1.00 87.12 191 ARG A C 1
ATOM 1593 O O . ARG A 1 191 ? -2.430 -5.842 8.604 1.00 87.12 191 ARG A O 1
ATOM 1600 N N . ILE A 1 192 ? -3.102 -7.529 9.942 1.00 93.56 192 ILE A N 1
ATOM 1601 C CA . ILE A 1 192 ? -4.380 -7.734 9.256 1.00 93.56 192 ILE A CA 1
ATOM 1602 C C . ILE A 1 192 ? -5.318 -6.600 9.665 1.00 93.56 192 ILE A C 1
ATOM 1604 O O . ILE A 1 192 ? -5.650 -6.428 10.841 1.00 93.56 192 ILE A O 1
ATOM 1608 N N . VAL A 1 193 ? -5.770 -5.832 8.680 1.00 93.19 193 VAL A N 1
ATOM 1609 C CA . VAL A 1 193 ? -6.669 -4.704 8.878 1.00 93.19 193 VAL A CA 1
ATOM 1610 C C . VAL A 1 193 ? -7.945 -5.176 9.564 1.00 93.19 193 VAL A C 1
ATOM 1612 O O . VAL A 1 193 ? -8.687 -6.023 9.065 1.00 93.19 193 VAL A O 1
ATOM 1615 N N . ASN A 1 194 ? -8.214 -4.579 10.720 1.00 91.19 194 ASN A N 1
ATOM 1616 C CA . ASN A 1 194 ? -9.446 -4.745 11.468 1.00 91.19 194 ASN A CA 1
ATOM 1617 C C . ASN A 1 194 ? -9.950 -3.359 11.882 1.00 91.19 194 ASN A C 1
ATOM 1619 O O . ASN A 1 194 ? -9.389 -2.720 12.778 1.00 91.19 194 ASN A O 1
ATOM 1623 N N . LEU A 1 195 ? -11.009 -2.889 11.219 1.00 91.19 195 LEU A N 1
ATOM 1624 C CA . LEU A 1 195 ? -11.567 -1.564 11.490 1.00 91.19 195 LEU A CA 1
ATOM 1625 C C . LEU A 1 195 ? -12.281 -1.476 12.851 1.00 91.19 195 LEU A C 1
ATOM 1627 O O . LEU A 1 195 ? -12.428 -0.370 13.378 1.00 91.19 195 LEU A O 1
ATOM 1631 N N . ASP A 1 196 ? -12.623 -2.615 13.459 1.00 90.25 196 ASP A N 1
ATOM 1632 C CA . ASP A 1 196 ? -13.278 -2.718 14.771 1.00 90.25 196 ASP A CA 1
ATOM 1633 C C . ASP A 1 196 ? -12.278 -2.868 15.933 1.00 90.25 196 ASP A C 1
ATOM 1635 O O . ASP A 1 196 ? -12.655 -2.864 17.109 1.00 90.25 196 ASP A O 1
ATOM 1639 N N . ARG A 1 197 ? -10.974 -2.967 15.633 1.00 90.62 197 ARG A N 1
ATOM 1640 C CA . ARG A 1 197 ? -9.905 -2.984 16.642 1.00 90.62 197 ARG A CA 1
ATOM 1641 C C . ARG A 1 197 ? -9.969 -1.711 17.496 1.00 90.62 197 ARG A C 1
ATOM 1643 O O . ARG A 1 197 ? -10.067 -0.611 16.962 1.00 90.62 197 ARG A O 1
ATOM 1650 N N . LYS A 1 198 ? -9.838 -1.814 18.819 1.00 90.88 198 LYS A N 1
ATOM 1651 C CA . LYS A 1 198 ? -9.675 -0.632 19.693 1.00 90.88 198 LYS A CA 1
ATOM 1652 C C . LYS A 1 198 ? -8.281 -0.017 19.545 1.00 90.88 198 LYS A C 1
ATOM 1654 O O . LYS A 1 198 ? -7.364 -0.723 19.144 1.00 90.88 198 LYS A O 1
ATOM 1659 N N . SER A 1 199 ? -8.121 1.259 19.905 1.00 92.19 199 SER A N 1
ATOM 1660 C CA . SER A 1 199 ? -6.794 1.891 20.053 1.00 92.19 199 SER A CA 1
ATOM 1661 C C . SER A 1 199 ? -5.849 1.000 20.873 1.00 92.19 199 SER A C 1
ATOM 1663 O O . SER A 1 199 ? -6.290 0.397 21.853 1.00 92.19 199 SER A O 1
ATOM 1665 N N . LEU A 1 200 ? -4.580 0.900 20.463 1.00 90.69 200 LEU A N 1
ATOM 1666 C CA . LEU A 1 200 ? -3.525 0.204 21.228 1.00 90.69 200 LEU A CA 1
ATOM 1667 C C . LEU A 1 200 ? -2.917 1.076 22.332 1.00 90.69 200 LEU A C 1
ATOM 1669 O O . LEU A 1 200 ? -2.150 0.585 23.158 1.00 90.69 200 LEU A O 1
ATOM 1673 N N . ILE A 1 201 ? -3.256 2.363 22.307 1.00 88.94 201 ILE A N 1
ATOM 1674 C CA . ILE A 1 201 ? -2.838 3.405 23.245 1.00 88.94 201 ILE A CA 1
ATOM 1675 C C . ILE A 1 201 ? -3.984 3.707 24.193 1.00 88.94 201 ILE A C 1
ATOM 1677 O O . ILE A 1 201 ? -5.133 3.781 23.682 1.00 88.94 201 ILE A O 1
#

Radius of gyration: 16.25 Å; Cα contacts (8 Å, |Δi|>4): 363; chains: 1; bounding box: 42×36×47 Å

Foldseek 3Di:
DPDAQFDDPLLLVLVQVLCCVQVNHFPDKAADDCVRLVDRFHKTWGWHADPFWIKTKIRRLQSDQFPPPVPPDNEGEIEIATEGNPQDCVDPLRVVVVVQSSVVSVVCRVVSHHDDAQDKDFAPDASDPAFWTIWTWHADPGDPSQQWRDSDPRYIYGYTYTFIAGPVLVVCCVVPNSVVSVVLVPPVPRRHDDSPDDHSD

Nearest PDB structures (foldseek):
  4bl9-assembly1_A  TM=7.464E-01  e=1.112E-08  Escherichia coli
  6lph-assembly1_A  TM=7.108E-01  e=1.313E-07  Drosophila melanogaster
  4bl9-assembly2_B  TM=7.445E-01  e=7.090E-07  Escherichia coli
  4kmd-assembly1_A  TM=7.734E-01  e=6.198E-06  Homo sapiens
  1m1l-assembly1_D  TM=7.237E-01  e=3.009E-06  Homo sapiens

Mean predicted aligned error: 4.13 Å

Sequence (201 aa):
MVKRFAYSAKEKQIIHDHISKEYGPATKIIYLSENQREVPIEYDLLVIYKKDMVILMTFGLGSFVSHNHDEHTNERTEIFMELQADWDCNDPKQIWPIHFIISIAKYSYYNHLTLKWQQIFVNNDYFNESNKIAGVLDLSWYDNNSLACNVDNEFSVSFYQIMIITDTELLFSHKNGVHKLMDYFDDGKTRIVNLDRKSLI

Solvent-accessible surface area (backbone atoms only — not comparable to full-atom values): 11368 Å² total; per-residue (Å²): 132,84,79,68,23,55,59,52,74,66,53,47,50,51,51,49,53,46,43,33,70,63,76,40,60,66,76,46,72,51,82,58,50,68,84,70,49,75,49,59,55,49,42,34,35,38,34,27,79,52,94,78,26,27,38,46,27,47,49,33,52,34,39,48,69,55,78,39,80,87,59,88,63,74,67,16,32,32,48,30,36,36,34,46,58,84,70,41,82,83,40,83,89,54,36,57,65,60,55,50,54,44,49,51,54,41,50,28,62,79,67,36,42,69,79,51,80,65,43,75,48,73,50,98,56,54,82,52,99,53,58,33,31,32,32,33,25,34,75,48,83,79,48,84,71,47,35,46,44,72,72,58,96,85,42,42,35,35,33,30,31,44,33,75,34,32,56,66,54,50,56,45,21,76,76,67,36,49,73,64,49,50,70,68,52,77,78,66,71,59,49,48,51,56,76,83,61,73,75,87,116

Organism: NCBI:txid1188241

pLDDT: mean 91.55, std 8.12, range [48.75, 98.69]

InterPro domains:
  IPR020941 Suppressor of fused-like domain [PF05076] (43-198)
  IPR037181 Suppressor of fused, N-terminal [SSF103359] (52-201)